Protein AF-A0A292ZA08-F1 (afdb_monomer_lite)

Sequence (199 aa):
MLIYRQNYSALAHARAPLEPDPELDWIDNRFRGIEPIADADEPHPHGATRSKSRVPAARPAHKPNNYAPPILMEIERILKRTGMSATSFGKGATGDGRLVGDLRKGRDPSSRVTARIRAFIQSIENDPALAAKTMTGPADDLLPRIHRAMGAHGLSERQFGKRMSNDPNLMSRIRAGENIRHTTREKISTFLAHLEGGR

Organism: Sphingobium fuliginis (strain ATCC 27551) (NCBI:txid336203)

Foldseek 3Di:
DDDDDDDDPDDPDDDDPDDPDPVVVPPPPPPPPDDDDDDDDDDDDDDDDDDPPPPPPPPPPPPLPPDLPVLLVLVVVCCVVLVADCQLLCCQQPNGSCVSVVSVVVDRDDPVSSVSSVVSSVVCVVPVVVSLQRDWFQLLVCVVLVVVLCVVVVHDCQRLCCVQPNGSCVSVCSVVRHTGGSVSSVSSVVVSCCSVVVD

Radius of gyration: 31.39 Å; chains: 1; bounding box: 73×72×80 Å

pLDDT: mean 71.92, std 17.83, range [36.16, 91.06]

Secondary structure (DSSP, 8-state):
------------------PPPGGGTTSSTT-TT----------------------------------HHHHHHHHHHHHHHH---HHHHHHHHTS-TTHHHHHHTTPPPPHHHHHHHHHHHHHHHH-HHHHHHH-EE--GGGHHHHHHHHHHHT--HHHHHHHHHS-TTHHHHHHTT--EEHHHHHHHHHHHHHHHH--

Structure (mmCIF, N/CA/C/O backbone):
data_AF-A0A292ZA08-F1
#
_entry.id   AF-A0A292ZA08-F1
#
loop_
_atom_site.group_PDB
_atom_site.id
_atom_site.type_symbol
_atom_site.label_atom_id
_atom_site.label_alt_id
_atom_site.label_comp_id
_atom_site.label_asym_id
_atom_site.label_entity_id
_atom_site.label_seq_id
_atom_site.pdbx_PDB_ins_code
_atom_site.Cartn_x
_atom_site.Cartn_y
_atom_site.Cartn_z
_atom_site.occupancy
_atom_site.B_iso_or_equiv
_atom_site.auth_seq_id
_atom_site.auth_comp_id
_atom_site.auth_asym_id
_atom_site.auth_atom_id
_atom_site.pdbx_PDB_model_num
ATOM 1 N N . MET A 1 1 ? -6.583 56.766 -48.290 1.00 38.31 1 MET A N 1
ATOM 2 C CA . MET A 1 1 ? -7.537 56.578 -47.178 1.00 38.31 1 MET A CA 1
ATOM 3 C C . MET A 1 1 ? -6.715 56.189 -45.951 1.00 38.31 1 MET A C 1
ATOM 5 O O . MET A 1 1 ? -6.253 55.061 -45.868 1.00 38.31 1 MET A O 1
ATOM 9 N N . LEU A 1 2 ? -6.376 57.178 -45.116 1.00 47.78 2 LEU A N 1
ATOM 10 C CA . LEU A 1 2 ? -5.556 57.059 -43.901 1.00 47.78 2 LEU A CA 1
ATOM 11 C C . LEU A 1 2 ? -6.481 56.897 -42.693 1.00 47.78 2 LEU A C 1
ATOM 13 O O . LEU A 1 2 ? -7.250 57.816 -42.437 1.00 47.78 2 LEU A O 1
ATOM 17 N N . ILE A 1 3 ? -6.399 55.789 -41.952 1.00 45.44 3 ILE A N 1
ATOM 18 C CA . ILE A 1 3 ? -7.073 55.622 -40.649 1.00 45.44 3 ILE A CA 1
ATOM 19 C C . ILE A 1 3 ? -6.195 54.667 -39.814 1.00 45.44 3 ILE A C 1
ATOM 21 O O . ILE A 1 3 ? -6.131 53.479 -40.093 1.00 45.44 3 ILE A O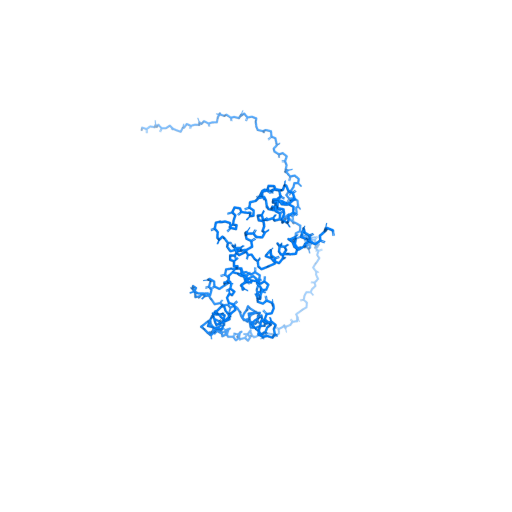 1
ATOM 25 N N . TYR A 1 4 ? -5.201 55.193 -39.098 1.00 36.16 4 TYR A N 1
ATOM 26 C CA . TYR A 1 4 ? -5.204 55.640 -37.693 1.00 36.16 4 TYR A CA 1
ATOM 27 C C . TYR A 1 4 ? -4.583 54.601 -36.746 1.00 36.16 4 TYR A C 1
ATOM 29 O O . TYR A 1 4 ? -5.197 53.639 -36.300 1.00 36.16 4 TYR A O 1
ATOM 37 N N . ARG A 1 5 ? -3.310 54.862 -36.441 1.00 42.94 5 ARG A N 1
ATOM 38 C CA . ARG A 1 5 ? -2.580 54.413 -35.257 1.00 42.94 5 ARG A CA 1
ATOM 39 C C . ARG A 1 5 ? -3.188 55.133 -34.052 1.00 42.94 5 ARG A C 1
ATOM 41 O O . ARG A 1 5 ? -3.249 56.361 -34.066 1.00 42.94 5 ARG A O 1
ATOM 48 N N . GLN A 1 6 ? -3.588 54.407 -33.012 1.00 42.62 6 GLN A N 1
ATOM 49 C CA . GLN A 1 6 ? -4.019 55.021 -31.758 1.00 42.62 6 GLN A CA 1
ATOM 50 C C . GLN A 1 6 ? -3.354 54.353 -30.557 1.00 42.62 6 GLN A C 1
ATOM 52 O O . GLN A 1 6 ? -3.516 53.165 -30.292 1.00 42.62 6 GLN A O 1
ATOM 57 N N . ASN A 1 7 ? -2.561 55.179 -29.876 1.00 44.44 7 ASN A N 1
ATOM 58 C CA . ASN A 1 7 ? -2.024 54.985 -28.542 1.00 44.44 7 ASN A CA 1
ATOM 59 C C . ASN A 1 7 ? -3.154 54.811 -27.524 1.00 44.44 7 ASN A C 1
ATOM 61 O O . ASN A 1 7 ? -4.081 55.615 -27.521 1.00 44.44 7 ASN A O 1
ATOM 65 N N . TYR A 1 8 ? -2.970 53.894 -26.574 1.00 38.34 8 TYR A N 1
ATOM 66 C CA . TYR A 1 8 ? -3.478 54.060 -25.212 1.00 38.34 8 TYR A CA 1
ATOM 67 C C . TYR A 1 8 ? -2.403 53.639 -24.208 1.00 38.34 8 TYR A C 1
ATOM 69 O O . TYR A 1 8 ? -2.336 52.509 -23.739 1.00 38.34 8 TYR A O 1
ATOM 77 N N . SER A 1 9 ? -1.543 54.599 -23.884 1.00 44.81 9 SER A N 1
ATOM 78 C CA . SER A 1 9 ? -0.877 54.700 -22.592 1.00 44.81 9 SER A CA 1
ATOM 79 C C . SER A 1 9 ? -1.839 55.390 -21.624 1.00 44.81 9 SER A C 1
ATOM 81 O O . SER A 1 9 ? -1.942 56.613 -21.654 1.00 44.81 9 SER A O 1
ATOM 83 N N . ALA A 1 10 ? -2.562 54.631 -20.801 1.00 44.53 10 ALA A N 1
ATOM 84 C CA . ALA A 1 10 ? -3.217 55.149 -19.597 1.00 44.53 10 ALA A CA 1
ATOM 85 C C . ALA A 1 10 ? -3.761 53.990 -18.754 1.00 44.53 10 ALA A C 1
ATOM 87 O O . ALA A 1 10 ? -4.808 53.442 -19.073 1.00 44.53 10 ALA A O 1
ATOM 88 N N . LEU A 1 11 ? -3.014 53.616 -17.711 1.00 42.59 11 LEU A N 1
ATOM 89 C CA . LEU A 1 11 ? -3.479 53.206 -16.373 1.00 42.59 11 LEU A CA 1
ATOM 90 C C . LEU A 1 11 ? -2.244 52.733 -15.590 1.00 42.59 11 LEU A C 1
ATOM 92 O O . LEU A 1 11 ? -2.082 51.572 -15.224 1.00 42.59 11 LEU A O 1
ATOM 96 N N . ALA A 1 12 ? -1.333 53.680 -15.366 1.00 43.41 12 ALA A N 1
ATOM 97 C CA . ALA A 1 12 ? -0.350 53.588 -14.304 1.00 43.41 12 ALA A CA 1
ATOM 98 C C . ALA A 1 12 ? -1.087 53.845 -12.981 1.00 43.41 12 ALA A C 1
ATOM 100 O O . ALA A 1 12 ? -1.234 54.988 -12.561 1.00 43.41 12 ALA A O 1
ATOM 101 N N . HIS A 1 13 ? -1.575 52.782 -12.343 1.00 42.38 13 HIS A N 1
ATOM 102 C CA . HIS A 1 13 ? -1.901 52.809 -10.920 1.00 42.38 13 HIS A CA 1
ATOM 103 C C . HIS A 1 13 ? -0.984 51.838 -10.182 1.00 42.38 13 HIS A C 1
ATOM 105 O O . HIS A 1 13 ? -1.031 50.628 -10.382 1.00 42.38 13 HIS A O 1
ATOM 111 N N . ALA A 1 14 ? -0.112 52.450 -9.380 1.00 51.00 14 ALA A N 1
ATOM 112 C CA . ALA A 1 14 ? 0.597 51.943 -8.212 1.00 51.00 14 ALA A CA 1
ATOM 113 C C . ALA A 1 14 ? 0.457 50.438 -7.924 1.00 51.00 14 ALA A C 1
ATOM 115 O O . ALA A 1 14 ? -0.479 50.001 -7.257 1.00 51.00 14 ALA A O 1
ATOM 116 N N . ARG A 1 15 ? 1.461 49.658 -8.334 1.00 44.91 15 ARG A N 1
ATOM 117 C CA . ARG A 1 15 ? 1.743 48.359 -7.720 1.00 44.91 15 ARG A CA 1
ATOM 118 C C . ARG 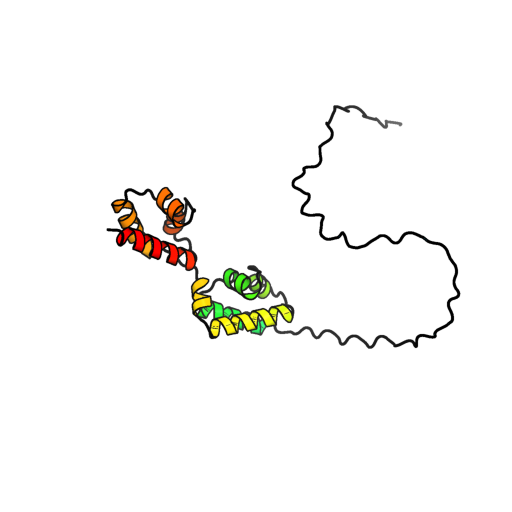A 1 15 ? 2.981 48.540 -6.849 1.00 44.91 15 ARG A C 1
ATOM 120 O O . ARG A 1 15 ? 4.032 48.921 -7.357 1.00 44.91 15 ARG A O 1
ATOM 127 N N . ALA A 1 16 ? 2.813 48.355 -5.542 1.00 55.56 16 ALA A N 1
ATOM 128 C CA . ALA A 1 16 ? 3.903 48.376 -4.574 1.00 55.56 16 ALA A CA 1
ATOM 129 C C . ALA A 1 16 ? 5.021 47.400 -4.999 1.00 55.56 16 ALA A C 1
ATOM 131 O O . ALA A 1 16 ? 4.711 46.397 -5.655 1.00 55.56 16 ALA A O 1
ATOM 132 N N . PRO A 1 17 ? 6.295 47.660 -4.645 1.00 53.41 17 PRO A N 1
ATOM 133 C CA . PRO A 1 17 ? 7.360 46.689 -4.850 1.00 53.41 17 PRO A CA 1
ATOM 134 C C . PRO A 1 17 ? 6.966 45.400 -4.126 1.00 53.41 17 PRO A C 1
ATOM 136 O O . PRO A 1 17 ? 6.736 45.414 -2.919 1.00 53.41 17 PRO A O 1
ATOM 139 N N . LEU A 1 18 ? 6.820 44.303 -4.868 1.00 53.25 18 LEU A N 1
ATOM 140 C CA . LEU A 1 18 ? 6.743 42.981 -4.261 1.00 53.25 18 LEU A CA 1
ATOM 141 C C . LEU A 1 18 ? 8.106 42.740 -3.612 1.00 53.25 18 LEU A C 1
ATOM 143 O O . LEU A 1 18 ? 9.101 42.602 -4.325 1.00 53.25 18 LEU A O 1
ATOM 147 N N . GLU A 1 19 ? 8.155 42.756 -2.280 1.00 57.06 19 GLU A N 1
ATOM 148 C CA . GLU A 1 19 ? 9.297 42.200 -1.563 1.00 57.06 19 GLU A CA 1
ATOM 149 C C . GLU A 1 19 ? 9.494 40.745 -2.015 1.00 57.06 19 GLU A C 1
ATOM 151 O O . GLU A 1 19 ? 8.508 40.008 -2.137 1.00 57.06 19 GLU A O 1
ATOM 156 N N . PRO A 1 20 ? 10.735 40.323 -2.303 1.00 57.09 20 PRO A N 1
ATOM 157 C CA . PRO A 1 20 ? 11.018 38.924 -2.564 1.00 57.09 20 PRO A CA 1
ATOM 158 C C . PRO A 1 20 ? 10.721 38.103 -1.303 1.00 57.09 20 PRO A C 1
ATOM 160 O O . PRO A 1 20 ? 11.195 38.417 -0.215 1.00 57.09 20 PRO A O 1
ATOM 163 N N . ASP A 1 21 ? 9.912 37.061 -1.476 1.00 50.38 21 ASP A N 1
ATOM 164 C CA . ASP A 1 21 ? 9.498 36.127 -0.432 1.00 50.38 21 ASP A CA 1
ATOM 165 C C . ASP A 1 21 ? 10.724 35.385 0.155 1.00 50.38 21 ASP A C 1
ATOM 167 O O . ASP A 1 21 ? 11.412 34.673 -0.589 1.00 50.38 21 ASP A O 1
ATOM 171 N N . PRO A 1 22 ? 11.032 35.532 1.459 1.00 55.31 22 PRO A N 1
ATOM 172 C CA . PRO A 1 22 ? 12.222 34.952 2.083 1.00 55.31 22 PRO A CA 1
ATOM 173 C C . PRO A 1 22 ? 12.175 33.420 2.253 1.00 55.31 22 PRO A C 1
ATOM 175 O O . PRO A 1 22 ? 13.156 32.833 2.706 1.00 55.31 22 PRO A O 1
ATOM 178 N N . GLU A 1 23 ? 11.086 32.731 1.884 1.00 47.34 23 GLU A N 1
ATOM 179 C CA . GLU A 1 23 ? 11.014 31.258 1.954 1.00 47.34 23 GLU A CA 1
ATOM 180 C C . GLU A 1 23 ? 11.529 30.517 0.701 1.00 47.34 23 GLU A C 1
ATOM 182 O O . GLU A 1 23 ? 11.594 29.283 0.689 1.00 47.34 23 GLU A O 1
ATOM 187 N N . LEU A 1 24 ? 11.963 31.231 -0.343 1.00 47.00 24 LEU A N 1
ATOM 188 C CA . LEU A 1 24 ? 12.506 30.629 -1.574 1.00 47.00 24 LEU A CA 1
ATOM 189 C C . LEU A 1 24 ? 14.042 30.482 -1.602 1.00 47.00 24 LEU A C 1
ATOM 191 O O . LEU A 1 24 ? 14.589 29.951 -2.569 1.00 47.00 24 LEU A O 1
ATOM 195 N N . ASP A 1 25 ? 14.737 30.837 -0.518 1.00 43.88 25 ASP A N 1
ATOM 196 C CA . ASP A 1 25 ? 16.210 30.857 -0.425 1.00 43.88 25 ASP A CA 1
ATOM 197 C C . ASP A 1 25 ? 16.894 29.471 -0.439 1.00 43.88 25 ASP A C 1
ATOM 199 O O . ASP A 1 25 ? 18.116 29.359 -0.565 1.00 43.88 25 ASP A O 1
ATOM 203 N N . TRP A 1 26 ? 16.137 28.375 -0.341 1.00 49.75 26 TRP A N 1
ATOM 204 C CA . TRP A 1 26 ? 16.718 27.027 -0.309 1.00 49.75 26 TRP A CA 1
ATOM 205 C C . TRP A 1 26 ? 16.883 26.374 -1.692 1.00 49.75 26 TRP A C 1
ATOM 207 O O . TRP A 1 26 ? 17.524 25.324 -1.790 1.00 49.75 26 TRP A O 1
ATOM 217 N N . ILE A 1 27 ? 16.344 26.972 -2.765 1.00 44.66 27 ILE A N 1
ATOM 218 C CA . ILE A 1 27 ? 16.366 26.375 -4.116 1.00 44.66 27 ILE A CA 1
ATOM 219 C C . ILE A 1 27 ? 17.601 26.801 -4.939 1.00 44.66 27 ILE A C 1
ATOM 221 O O . ILE A 1 27 ? 18.028 26.045 -5.812 1.00 44.66 27 ILE A O 1
ATOM 225 N N . ASP A 1 28 ? 18.265 27.914 -4.607 1.00 46.66 28 ASP A N 1
ATOM 226 C CA . ASP A 1 28 ? 19.372 28.470 -5.415 1.00 46.66 28 ASP A CA 1
ATOM 227 C C . ASP A 1 28 ? 20.793 28.075 -4.963 1.00 46.66 28 ASP A C 1
ATOM 229 O O . ASP A 1 28 ? 21.782 28.314 -5.662 1.00 46.66 28 ASP A O 1
ATOM 233 N N . ASN A 1 29 ? 20.949 27.403 -3.818 1.00 45.38 29 ASN A N 1
ATOM 234 C CA . ASN A 1 29 ? 22.269 27.227 -3.200 1.00 45.38 29 ASN A CA 1
ATOM 235 C C . ASN A 1 29 ? 23.062 25.978 -3.651 1.00 45.38 29 ASN A C 1
ATOM 237 O O . ASN A 1 29 ? 23.852 25.428 -2.883 1.00 45.38 29 ASN A O 1
ATOM 241 N N . ARG A 1 30 ? 22.882 25.502 -4.895 1.00 45.22 30 ARG A N 1
ATOM 242 C CA . ARG A 1 30 ? 23.646 24.346 -5.431 1.00 45.22 30 ARG A CA 1
ATOM 243 C C . ARG A 1 30 ? 24.709 24.690 -6.479 1.00 45.22 30 ARG A C 1
ATOM 245 O O . ARG A 1 30 ? 25.415 23.787 -6.919 1.00 45.22 30 ARG A O 1
ATOM 252 N N . PHE A 1 31 ? 24.868 25.961 -6.851 1.00 45.25 31 PHE A N 1
ATOM 253 C CA . PHE A 1 31 ? 25.843 26.379 -7.873 1.00 45.25 31 PHE A CA 1
ATOM 254 C C . PHE A 1 31 ? 26.887 27.416 -7.419 1.00 45.25 31 PHE A C 1
ATOM 256 O O . PHE A 1 31 ? 27.677 27.873 -8.243 1.00 45.25 31 PHE A O 1
ATOM 263 N N . ARG A 1 32 ? 26.998 27.740 -6.122 1.00 50.44 32 ARG A N 1
ATOM 264 C CA . ARG A 1 32 ? 28.135 28.536 -5.619 1.00 50.44 32 ARG A CA 1
ATOM 265 C C . ARG A 1 32 ? 29.357 27.654 -5.373 1.00 50.44 32 ARG A C 1
ATOM 267 O O . ARG A 1 32 ? 29.591 27.171 -4.273 1.00 50.44 32 ARG A O 1
ATOM 274 N N . GLY A 1 33 ? 30.116 27.442 -6.438 1.00 46.81 33 GLY A N 1
ATOM 275 C CA . GLY A 1 33 ? 31.451 26.846 -6.393 1.00 46.81 33 GLY A CA 1
ATOM 276 C C . GLY A 1 33 ? 32.280 27.112 -7.648 1.00 46.81 33 GLY A C 1
ATOM 277 O O . GLY A 1 33 ? 33.265 26.420 -7.876 1.00 46.81 33 GLY A O 1
ATOM 278 N N . ILE A 1 34 ? 31.875 28.071 -8.484 1.00 48.78 34 ILE A N 1
ATOM 279 C CA . ILE A 1 34 ? 32.650 28.495 -9.649 1.00 48.78 34 ILE A CA 1
ATOM 280 C C . ILE A 1 34 ? 32.923 29.985 -9.470 1.00 48.78 34 ILE A C 1
ATOM 282 O O . ILE A 1 34 ? 32.063 30.822 -9.729 1.00 48.78 34 ILE A O 1
ATOM 286 N N . GLU A 1 35 ? 34.109 30.283 -8.950 1.00 47.16 35 GLU A N 1
ATOM 287 C CA . GLU A 1 35 ? 34.711 31.614 -8.991 1.00 47.16 35 GLU A CA 1
ATOM 288 C C . GLU A 1 35 ? 34.787 32.095 -10.456 1.00 47.16 35 GLU A C 1
ATOM 290 O O . GLU A 1 35 ? 35.238 31.332 -11.320 1.00 47.16 35 GLU A O 1
ATOM 295 N N . PRO A 1 36 ? 34.381 33.336 -10.772 1.00 44.53 36 PRO A N 1
ATOM 296 C CA . PRO A 1 36 ? 34.666 33.942 -12.061 1.00 44.53 36 PRO A CA 1
ATOM 297 C C . PRO A 1 36 ? 36.108 34.468 -12.056 1.00 44.53 36 PRO A C 1
ATOM 299 O O . PRO A 1 36 ? 36.412 35.477 -11.425 1.00 44.53 36 PRO A O 1
ATOM 302 N N . ILE A 1 37 ? 37.008 33.788 -12.767 1.00 45.72 37 ILE A N 1
ATOM 303 C CA . ILE A 1 37 ? 38.351 34.314 -13.045 1.00 45.72 37 ILE A CA 1
ATOM 304 C C . ILE A 1 37 ? 38.195 35.389 -14.125 1.00 45.72 37 ILE A C 1
ATOM 306 O O . ILE A 1 37 ? 38.072 35.068 -15.306 1.00 45.72 37 ILE A O 1
ATOM 310 N N . ALA A 1 38 ? 38.149 36.651 -13.701 1.00 44.38 38 ALA A N 1
ATOM 311 C CA . ALA A 1 38 ? 38.263 37.813 -14.571 1.00 44.38 38 ALA A CA 1
ATOM 312 C C . ALA A 1 38 ? 39.725 38.289 -14.606 1.00 44.38 38 ALA A C 1
ATOM 314 O O . ALA A 1 38 ? 40.307 38.600 -13.570 1.00 44.38 38 ALA A O 1
ATOM 315 N N . ASP A 1 39 ? 40.276 38.293 -15.819 1.00 46.75 39 ASP A N 1
ATOM 316 C CA . ASP A 1 39 ? 41.241 39.240 -16.385 1.00 46.75 39 ASP A CA 1
ATOM 317 C C . ASP A 1 39 ? 42.469 39.656 -15.551 1.00 46.75 39 ASP A C 1
ATOM 319 O O . ASP A 1 39 ? 42.440 40.601 -14.764 1.00 46.75 39 ASP A O 1
ATOM 323 N N . ALA A 1 40 ? 43.613 39.043 -15.873 1.00 46.03 40 ALA A N 1
ATOM 324 C CA . ALA A 1 40 ? 44.910 39.708 -15.793 1.00 46.03 40 ALA A CA 1
ATOM 325 C C . ALA A 1 40 ? 45.724 39.399 -17.058 1.00 46.03 40 ALA A C 1
ATOM 327 O O . ALA A 1 40 ? 46.006 38.249 -17.394 1.00 46.03 40 ALA A O 1
ATOM 328 N N . ASP A 1 41 ? 46.024 40.482 -17.757 1.00 52.75 41 ASP A N 1
ATOM 329 C CA . ASP A 1 41 ? 46.839 40.642 -18.950 1.00 52.75 41 ASP A CA 1
ATOM 330 C C . ASP A 1 41 ? 48.314 40.307 -18.650 1.00 52.75 41 ASP A C 1
ATOM 332 O O . ASP A 1 41 ? 48.930 40.969 -17.819 1.00 52.75 41 ASP A O 1
ATOM 336 N N . GLU A 1 42 ? 48.888 39.285 -19.300 1.00 40.94 42 GLU A N 1
ATOM 337 C CA . GLU A 1 42 ? 50.341 39.201 -19.535 1.00 40.94 42 GLU A CA 1
ATOM 338 C C . GLU A 1 42 ? 50.692 38.145 -20.614 1.00 40.94 42 GLU A C 1
ATOM 340 O O . GLU A 1 42 ? 50.291 36.980 -20.502 1.00 40.94 42 GLU A O 1
ATOM 345 N N . PRO A 1 43 ? 51.468 38.488 -21.663 1.00 49.53 43 PRO A N 1
ATOM 346 C CA . PRO A 1 43 ? 51.858 37.542 -22.702 1.00 49.53 43 PRO A CA 1
ATOM 347 C C . PRO A 1 43 ? 53.135 36.786 -22.305 1.00 49.53 43 PRO A C 1
ATOM 349 O O . PRO A 1 43 ? 54.233 37.338 -22.343 1.00 49.53 43 PRO A O 1
ATOM 352 N N . HIS A 1 44 ? 53.010 35.493 -21.997 1.00 44.78 44 HIS A N 1
ATOM 353 C CA . HIS A 1 44 ? 54.150 34.577 -21.853 1.00 44.78 44 HIS A CA 1
ATOM 354 C C . HIS A 1 44 ? 54.188 33.530 -22.987 1.00 44.78 44 HIS A C 1
ATOM 356 O O . HIS A 1 44 ? 53.144 33.080 -23.466 1.00 44.78 44 HIS A O 1
ATOM 362 N N . PRO A 1 45 ? 55.388 33.150 -23.470 1.00 45.53 45 PRO A N 1
ATOM 363 C CA . PRO A 1 45 ? 55.564 32.510 -24.767 1.00 45.53 45 PRO A CA 1
ATOM 364 C C . PRO A 1 45 ? 55.176 31.028 -24.725 1.00 45.53 45 PRO A C 1
ATOM 366 O O . PRO A 1 45 ? 55.807 30.217 -24.045 1.00 45.53 45 PRO A O 1
ATOM 369 N N . HIS A 1 46 ? 54.173 30.640 -25.514 1.00 43.66 46 HIS A N 1
ATOM 370 C CA . HIS A 1 46 ? 53.852 29.231 -25.722 1.00 43.66 46 HIS A CA 1
ATOM 371 C C . HIS A 1 46 ? 54.889 28.567 -26.634 1.00 43.66 46 HIS A C 1
ATOM 373 O O . HIS A 1 46 ? 54.808 28.603 -27.862 1.00 43.66 46 HIS A O 1
ATOM 379 N N . GLY A 1 47 ? 55.862 27.915 -25.996 1.00 38.47 47 GLY A N 1
ATOM 380 C CA . GLY A 1 47 ? 56.713 26.908 -26.612 1.00 38.47 47 GLY A CA 1
ATOM 381 C C . GLY A 1 47 ? 55.881 25.750 -27.166 1.00 38.47 47 GLY A C 1
ATOM 382 O O . GLY A 1 47 ? 55.037 25.164 -26.485 1.00 38.47 47 GLY A O 1
ATOM 383 N N . ALA A 1 48 ? 56.140 25.417 -28.426 1.00 51.28 48 ALA A N 1
ATOM 384 C CA . ALA A 1 48 ? 55.540 24.303 -29.134 1.00 51.28 48 ALA A CA 1
ATOM 385 C C . ALA A 1 48 ? 55.843 22.966 -28.434 1.00 51.28 48 ALA A C 1
ATOM 387 O O . ALA A 1 48 ? 56.943 22.428 -28.543 1.00 51.28 48 ALA A O 1
ATOM 388 N N . THR A 1 49 ? 54.840 22.370 -27.786 1.00 46.09 49 THR A N 1
ATOM 389 C CA . THR A 1 49 ? 54.840 20.932 -27.492 1.00 46.09 49 THR A CA 1
ATOM 390 C C . THR A 1 49 ? 53.752 20.251 -28.306 1.00 46.09 49 THR A C 1
ATOM 392 O O . THR A 1 49 ? 52.557 20.290 -28.035 1.00 46.09 49 THR A O 1
ATOM 395 N N . ARG A 1 50 ? 54.234 19.635 -29.382 1.00 53.66 50 ARG A N 1
ATOM 396 C CA . ARG A 1 50 ? 53.523 18.834 -30.371 1.00 53.66 50 ARG A CA 1
ATOM 397 C C . ARG A 1 50 ? 52.816 17.659 -29.680 1.00 53.66 50 ARG A C 1
ATOM 399 O O . ARG A 1 50 ? 53.389 16.580 -29.526 1.00 53.66 50 ARG A O 1
ATOM 406 N N . SER A 1 51 ? 51.572 17.858 -29.249 1.00 51.53 51 SER A N 1
ATOM 407 C CA . SER A 1 51 ? 50.723 16.781 -28.739 1.00 51.53 51 SER A CA 1
ATOM 408 C C . SER A 1 51 ? 50.295 15.927 -29.930 1.00 51.53 51 SER A C 1
ATOM 410 O O . SER A 1 51 ? 49.538 16.361 -30.797 1.00 51.53 51 SER A O 1
ATOM 412 N N . LYS A 1 52 ? 50.851 14.716 -30.011 1.00 53.28 52 LYS A N 1
ATOM 413 C CA . LYS A 1 52 ? 50.511 13.711 -31.019 1.00 53.28 52 LYS A CA 1
ATOM 414 C C . LYS A 1 52 ? 48.993 13.534 -31.050 1.00 53.28 52 LYS A C 1
ATOM 416 O O . LYS A 1 52 ? 48.385 13.183 -30.041 1.00 53.28 52 LYS A O 1
ATOM 421 N N . SER A 1 53 ? 48.415 13.766 -32.220 1.00 50.53 53 SER A N 1
ATOM 422 C CA . SER A 1 53 ? 47.037 13.465 -32.581 1.00 50.53 53 SER A CA 1
ATOM 423 C C . SER A 1 53 ? 46.736 11.991 -32.307 1.00 50.53 53 SER A C 1
ATOM 425 O O . SER A 1 53 ? 46.948 11.114 -33.142 1.00 50.53 53 SER A O 1
ATOM 427 N N . ARG A 1 54 ? 46.238 11.696 -31.104 1.00 56.59 54 ARG A N 1
ATOM 428 C CA . ARG A 1 54 ? 45.603 10.415 -30.821 1.00 56.59 54 ARG A CA 1
ATOM 429 C C . ARG A 1 54 ? 44.201 10.517 -31.397 1.00 56.59 54 ARG A C 1
ATOM 431 O O . ARG A 1 54 ? 43.332 11.154 -30.809 1.00 56.59 54 ARG A O 1
ATOM 438 N N . VAL A 1 55 ? 44.019 9.933 -32.579 1.00 61.31 55 VAL A N 1
ATOM 439 C CA . VAL A 1 55 ? 42.703 9.656 -33.167 1.00 61.31 55 VAL A CA 1
ATOM 440 C C . VAL A 1 55 ? 41.788 9.166 -32.036 1.00 61.31 55 VAL A C 1
ATOM 442 O O . VAL A 1 55 ? 42.207 8.271 -31.291 1.00 61.31 55 VAL A O 1
ATOM 445 N N . PRO A 1 56 ? 40.594 9.751 -31.827 1.00 56.97 56 PRO A N 1
ATOM 446 C CA . PRO A 1 56 ? 39.682 9.235 -30.825 1.00 56.97 56 PRO A CA 1
ATOM 447 C C . PRO A 1 56 ? 39.327 7.812 -31.247 1.00 56.97 56 PRO A C 1
ATOM 449 O O . PRO A 1 56 ? 38.638 7.607 -32.244 1.00 56.97 56 PRO A O 1
ATOM 452 N N . ALA A 1 57 ? 39.858 6.825 -30.519 1.00 62.97 57 ALA A N 1
ATOM 453 C CA . ALA A 1 57 ? 39.448 5.441 -30.669 1.00 62.97 57 ALA A CA 1
ATOM 454 C C . ALA A 1 57 ? 37.923 5.434 -30.594 1.00 62.97 57 ALA A C 1
ATOM 456 O O . ALA A 1 57 ? 37.362 5.944 -29.617 1.00 62.97 57 ALA A O 1
ATOM 457 N N . ALA A 1 58 ? 37.278 4.956 -31.661 1.00 58.97 58 ALA A N 1
ATOM 458 C CA . ALA A 1 58 ? 35.832 4.881 -31.757 1.00 58.97 58 ALA A CA 1
ATOM 459 C C . ALA A 1 58 ? 35.308 4.322 -30.435 1.00 58.97 58 ALA A C 1
ATOM 461 O O . ALA A 1 58 ? 35.657 3.200 -30.055 1.00 58.97 58 ALA A O 1
ATOM 462 N N . ARG A 1 59 ? 34.547 5.136 -29.687 1.00 54.00 59 ARG A N 1
ATOM 463 C CA . ARG A 1 59 ? 33.881 4.653 -28.476 1.00 54.00 59 ARG A CA 1
ATOM 464 C C . ARG A 1 59 ? 33.126 3.397 -28.909 1.00 54.00 59 ARG A C 1
ATOM 466 O O . ARG A 1 59 ? 32.342 3.509 -29.855 1.00 54.00 59 ARG A O 1
ATOM 473 N N . PRO A 1 60 ? 33.382 2.222 -28.306 1.00 57.50 60 PRO A N 1
ATOM 474 C CA . PRO A 1 60 ? 32.658 1.024 -28.689 1.00 57.50 60 PRO A CA 1
ATOM 475 C C . PRO A 1 60 ? 31.176 1.357 -28.566 1.00 57.50 60 PRO A C 1
ATOM 477 O O . PRO A 1 60 ? 30.756 1.895 -27.537 1.00 57.50 60 PRO A O 1
ATOM 480 N N . ALA A 1 61 ? 30.423 1.124 -29.645 1.00 59.34 61 ALA A N 1
ATOM 481 C CA . ALA A 1 61 ? 28.987 1.342 -29.667 1.00 59.34 61 ALA A CA 1
ATOM 482 C C . ALA A 1 61 ? 28.412 0.745 -28.381 1.00 59.34 61 ALA A C 1
ATOM 484 O O . ALA A 1 61 ? 28.657 -0.429 -28.083 1.00 59.34 61 ALA A O 1
ATOM 485 N N . HIS A 1 62 ? 27.741 1.574 -27.577 1.00 51.94 62 HIS A N 1
ATOM 486 C CA . HIS A 1 62 ? 27.059 1.103 -26.384 1.00 51.94 62 HIS A CA 1
ATOM 487 C C . HIS A 1 62 ? 26.064 0.059 -26.871 1.00 51.94 62 HIS A C 1
ATOM 489 O O . HIS A 1 62 ? 25.063 0.415 -27.488 1.00 51.94 62 HIS A O 1
ATOM 495 N N . LYS A 1 63 ? 26.392 -1.226 -26.693 1.00 53.44 63 LYS A N 1
ATOM 496 C CA . LYS A 1 63 ? 25.475 -2.311 -27.017 1.00 53.44 63 LYS A CA 1
ATOM 497 C C . LYS A 1 63 ? 24.209 -1.989 -26.229 1.00 53.44 63 LYS A C 1
ATOM 499 O O . LYS A 1 63 ? 24.312 -1.929 -24.999 1.00 53.44 63 LYS A O 1
ATOM 504 N N . PRO A 1 64 ? 23.057 -1.726 -26.873 1.00 51.03 64 PRO A N 1
ATOM 505 C CA . PRO A 1 64 ? 21.822 -1.706 -26.123 1.00 51.03 64 PRO A CA 1
ATOM 506 C C . PRO A 1 64 ? 21.739 -3.113 -25.550 1.00 51.03 64 PRO A C 1
ATOM 508 O O . PRO A 1 64 ? 21.660 -4.090 -26.297 1.00 51.03 64 PRO A O 1
ATOM 511 N N . ASN A 1 65 ? 21.901 -3.240 -24.234 1.00 54.53 65 ASN A N 1
ATOM 512 C CA . ASN A 1 65 ? 21.612 -4.488 -23.556 1.00 54.53 65 ASN A CA 1
ATOM 513 C C . ASN A 1 65 ? 20.095 -4.657 -23.654 1.00 54.53 65 ASN A C 1
ATOM 515 O O . ASN A 1 65 ? 19.358 -4.335 -22.727 1.00 54.53 65 ASN A O 1
ATOM 519 N N . ASN A 1 66 ? 19.657 -5.119 -24.827 1.00 54.56 66 ASN A N 1
ATOM 520 C CA . ASN A 1 66 ? 18.388 -5.764 -25.073 1.00 54.56 66 ASN A CA 1
ATOM 521 C C . ASN A 1 66 ? 18.229 -6.792 -23.967 1.00 54.56 66 ASN A C 1
ATOM 523 O O . ASN A 1 66 ? 18.885 -7.826 -24.031 1.00 54.56 66 ASN A O 1
ATOM 527 N N . TYR A 1 67 ? 17.434 -6.477 -22.945 1.00 51.22 67 TYR A N 1
ATOM 528 C CA . TYR A 1 67 ? 16.793 -7.442 -22.057 1.00 51.22 67 TYR A CA 1
ATOM 529 C C . TYR A 1 67 ? 15.867 -6.712 -21.050 1.00 51.22 67 TYR A C 1
ATOM 531 O O . TYR A 1 67 ? 15.950 -6.903 -19.839 1.00 51.22 67 TYR A O 1
ATOM 539 N N . ALA A 1 68 ? 14.927 -5.899 -21.550 1.00 52.22 68 ALA A N 1
ATOM 540 C CA . ALA A 1 68 ? 13.700 -5.559 -20.814 1.00 52.22 68 ALA A CA 1
ATOM 541 C C . ALA A 1 68 ? 12.729 -6.763 -20.653 1.00 52.22 68 ALA A C 1
ATOM 543 O O . ALA A 1 68 ? 12.202 -6.937 -19.549 1.00 52.22 68 ALA A O 1
ATOM 544 N N . PRO A 1 69 ? 12.540 -7.659 -21.658 1.00 57.59 69 PRO A N 1
ATOM 545 C CA . PRO A 1 69 ? 11.678 -8.839 -21.522 1.00 57.59 69 PRO A CA 1
ATOM 546 C C . PRO A 1 69 ? 11.978 -9.761 -20.323 1.00 57.59 69 PRO A C 1
ATOM 548 O O . PRO A 1 69 ? 11.045 -10.064 -19.581 1.00 57.59 69 PRO A O 1
ATOM 551 N N . PRO A 1 70 ? 13.227 -10.200 -20.053 1.00 72.62 70 PRO A N 1
ATOM 552 C CA . PRO A 1 70 ? 13.500 -11.098 -18.920 1.00 72.62 70 PRO A CA 1
ATOM 553 C C . PRO A 1 70 ? 13.236 -10.455 -17.559 1.00 72.62 70 PRO A C 1
ATOM 555 O O . PRO A 1 70 ? 12.773 -11.126 -16.646 1.00 72.62 70 PRO A O 1
ATOM 558 N N . ILE A 1 71 ? 13.550 -9.167 -17.393 1.00 81.69 71 ILE A N 1
ATOM 559 C CA . ILE A 1 71 ? 13.604 -8.552 -16.077 1.00 81.69 71 ILE A CA 1
ATOM 560 C C . ILE A 1 71 ? 12.204 -8.153 -15.671 1.00 81.69 71 ILE A C 1
ATOM 562 O O . ILE A 1 71 ? 11.839 -8.314 -14.515 1.00 81.69 71 ILE A O 1
ATOM 566 N N . LEU A 1 72 ? 11.381 -7.737 -16.637 1.00 85.81 72 LEU A N 1
ATOM 567 C CA . LEU A 1 72 ? 9.957 -7.591 -16.414 1.00 85.81 72 LEU A CA 1
ATOM 568 C C . LEU A 1 72 ? 9.335 -8.928 -15.987 1.00 85.81 72 LEU A C 1
ATOM 570 O O . LEU A 1 72 ? 8.602 -8.953 -15.004 1.00 85.81 72 LEU A O 1
ATOM 574 N N . MET A 1 73 ? 9.682 -10.044 -16.639 1.00 85.56 73 MET A N 1
ATOM 575 C CA . MET A 1 73 ? 9.194 -11.370 -16.235 1.00 85.56 73 MET A CA 1
ATOM 576 C C . MET A 1 73 ? 9.662 -11.785 -14.830 1.00 85.56 73 MET A C 1
ATOM 578 O O . MET A 1 73 ? 8.866 -12.322 -14.059 1.00 85.56 73 MET A O 1
ATOM 582 N N . GLU A 1 74 ? 10.927 -11.538 -14.476 1.00 86.75 74 GLU A N 1
ATOM 583 C CA . GLU A 1 74 ? 11.463 -11.787 -13.129 1.00 86.75 74 GLU A CA 1
ATOM 584 C C . GLU A 1 74 ? 10.711 -10.964 -12.073 1.00 86.75 74 GLU A C 1
ATOM 586 O O . GLU A 1 74 ? 10.260 -11.510 -11.062 1.00 86.75 74 GLU A O 1
ATOM 591 N N . ILE A 1 75 ? 10.501 -9.670 -12.340 1.00 86.94 75 ILE A N 1
ATOM 592 C CA . ILE A 1 75 ? 9.722 -8.781 -11.474 1.00 86.94 75 ILE A CA 1
ATOM 593 C C . ILE A 1 75 ? 8.301 -9.324 -11.322 1.00 86.94 75 ILE A C 1
ATOM 595 O O . ILE A 1 75 ? 7.828 -9.490 -10.203 1.00 86.94 75 ILE A O 1
ATOM 599 N N . GLU A 1 76 ? 7.611 -9.642 -12.417 1.00 88.88 76 GLU A N 1
ATOM 600 C CA . GLU A 1 76 ? 6.225 -10.115 -12.365 1.00 88.88 76 GLU A CA 1
ATOM 601 C C . GLU A 1 76 ? 6.074 -11.450 -11.638 1.00 88.88 76 GLU A C 1
ATOM 603 O O . GLU A 1 76 ? 5.087 -11.647 -10.924 1.00 88.88 76 GLU A O 1
ATOM 608 N N . ARG A 1 77 ? 7.061 -12.346 -11.747 1.00 88.25 77 ARG A N 1
ATOM 609 C CA . ARG A 1 77 ? 7.105 -13.579 -10.954 1.00 88.25 77 ARG A CA 1
ATOM 610 C C . ARG A 1 77 ? 7.167 -13.267 -9.463 1.00 88.25 77 ARG A C 1
ATOM 612 O O . ARG A 1 77 ? 6.401 -13.847 -8.695 1.00 88.25 77 ARG A O 1
ATOM 619 N N . ILE A 1 78 ? 8.036 -12.343 -9.055 1.00 86.50 78 ILE A N 1
ATOM 620 C CA . ILE A 1 78 ? 8.157 -11.938 -7.651 1.00 86.50 78 ILE A CA 1
ATOM 621 C C . ILE A 1 78 ? 6.888 -11.237 -7.170 1.00 86.50 78 ILE A C 1
ATOM 623 O O . ILE A 1 78 ? 6.402 -11.570 -6.092 1.00 86.50 78 ILE A O 1
ATOM 627 N N . LEU A 1 79 ? 6.299 -10.340 -7.963 1.00 87.25 79 LEU A N 1
ATOM 628 C CA . LEU A 1 79 ? 5.035 -9.677 -7.620 1.00 87.25 79 LEU A CA 1
ATOM 629 C C . LEU A 1 79 ? 3.908 -10.697 -7.411 1.00 87.25 79 LEU A C 1
ATOM 631 O O . LEU A 1 79 ? 3.190 -10.610 -6.419 1.00 87.25 79 LEU A O 1
ATOM 635 N N . LYS A 1 80 ? 3.785 -11.702 -8.290 1.00 85.38 80 LYS A N 1
ATOM 636 C CA . LYS A 1 80 ? 2.792 -12.779 -8.140 1.00 85.38 80 LYS A CA 1
ATOM 637 C C . LYS A 1 80 ? 3.061 -13.656 -6.919 1.00 85.38 80 LYS A C 1
ATOM 639 O O . LYS A 1 80 ? 2.128 -13.974 -6.195 1.00 85.38 80 LYS A O 1
ATOM 644 N N . ARG A 1 81 ? 4.322 -14.034 -6.677 1.00 84.00 81 ARG A N 1
ATOM 645 C CA . ARG A 1 81 ? 4.697 -14.911 -5.555 1.00 84.00 81 ARG A CA 1
ATOM 646 C C . ARG A 1 81 ? 4.527 -14.227 -4.202 1.00 84.00 81 ARG A C 1
ATOM 648 O O . ARG A 1 81 ? 4.147 -14.871 -3.236 1.00 84.00 81 ARG A O 1
ATOM 655 N N . THR A 1 82 ? 4.846 -12.939 -4.128 1.00 81.25 82 THR A N 1
ATOM 656 C CA . THR A 1 82 ? 4.851 -12.179 -2.871 1.00 81.25 82 THR A CA 1
ATOM 657 C C . THR A 1 82 ? 3.572 -11.381 -2.635 1.00 81.25 82 THR A C 1
ATOM 659 O O . THR A 1 82 ? 3.395 -10.852 -1.546 1.00 81.25 82 THR A O 1
ATOM 662 N N . GLY A 1 83 ? 2.697 -11.230 -3.634 1.00 78.62 83 GLY A N 1
ATOM 663 C CA . GLY A 1 83 ? 1.528 -10.347 -3.544 1.00 78.62 83 GLY A CA 1
ATOM 664 C C . GLY A 1 83 ? 1.883 -8.858 -3.408 1.00 78.62 83 GLY A C 1
ATOM 665 O O . GLY A 1 83 ? 1.028 -8.044 -3.062 1.00 78.62 83 GLY A O 1
ATOM 666 N N . MET A 1 84 ? 3.142 -8.476 -3.650 1.00 83.19 84 MET A N 1
ATOM 667 C CA . MET A 1 84 ? 3.597 -7.091 -3.556 1.00 83.19 84 MET A CA 1
ATOM 668 C C . MET A 1 84 ? 3.009 -6.245 -4.693 1.00 83.19 84 MET A C 1
ATOM 670 O O . MET A 1 84 ? 2.905 -6.692 -5.836 1.00 83.19 84 MET A O 1
ATOM 674 N N . SER A 1 85 ? 2.665 -4.985 -4.409 1.00 85.19 85 SER A N 1
ATOM 675 C CA . SER A 1 85 ? 2.237 -4.055 -5.459 1.00 85.19 85 SER A CA 1
ATOM 676 C C . SER A 1 85 ? 3.417 -3.606 -6.333 1.00 85.19 85 SER A C 1
ATOM 678 O O . SER A 1 85 ? 4.533 -3.403 -5.848 1.00 85.19 85 SER A O 1
ATOM 680 N N . ALA A 1 86 ? 3.158 -3.366 -7.621 1.00 86.12 86 ALA A N 1
ATOM 681 C CA . ALA A 1 86 ? 4.153 -2.861 -8.572 1.00 86.12 86 ALA A CA 1
ATOM 682 C C . ALA A 1 86 ? 4.805 -1.539 -8.110 1.00 86.12 86 ALA A C 1
ATOM 684 O O . ALA A 1 86 ? 6.007 -1.326 -8.281 1.00 86.12 86 ALA A O 1
ATOM 685 N N . THR A 1 87 ? 4.024 -0.665 -7.470 1.00 87.12 87 THR A N 1
ATOM 686 C CA . THR A 1 87 ? 4.502 0.610 -6.922 1.00 87.12 87 THR A CA 1
ATOM 687 C C . THR A 1 87 ? 5.373 0.416 -5.683 1.00 87.12 87 THR A C 1
ATOM 689 O O . THR A 1 87 ? 6.390 1.098 -5.546 1.00 87.12 87 THR A O 1
ATOM 692 N N . SER A 1 88 ? 5.005 -0.510 -4.790 1.00 83.56 88 SER A N 1
ATOM 693 C CA . SER A 1 88 ? 5.822 -0.860 -3.621 1.00 83.56 88 SER A CA 1
ATOM 694 C C . SER A 1 88 ? 7.168 -1.436 -4.053 1.00 83.56 88 SER A C 1
ATOM 696 O O . SER A 1 88 ? 8.202 -1.019 -3.535 1.00 83.56 88 SER A O 1
ATOM 698 N N . PHE A 1 89 ? 7.158 -2.319 -5.055 1.00 87.44 89 PHE A N 1
ATOM 699 C CA . PHE A 1 89 ? 8.370 -2.901 -5.619 1.00 87.44 89 PHE A CA 1
ATOM 700 C C . PHE A 1 89 ? 9.295 -1.834 -6.204 1.00 87.44 89 PHE A C 1
ATOM 702 O O . PHE A 1 89 ? 10.471 -1.777 -5.855 1.00 87.44 89 PHE A O 1
ATOM 709 N N . GLY A 1 90 ? 8.768 -0.944 -7.049 1.00 87.19 90 GLY A N 1
ATOM 710 C CA . GLY A 1 90 ? 9.569 0.117 -7.659 1.00 87.19 90 GLY A CA 1
ATOM 711 C C . GLY A 1 90 ? 10.221 1.043 -6.623 1.00 87.19 90 GLY A C 1
ATOM 712 O O . GLY A 1 90 ? 11.425 1.324 -6.704 1.00 87.19 90 GLY A O 1
ATOM 713 N N . LYS A 1 91 ? 9.457 1.431 -5.589 1.00 86.31 91 LYS A N 1
ATOM 714 C CA . LYS A 1 91 ? 9.964 2.209 -4.448 1.00 86.31 91 LYS A CA 1
ATOM 715 C C . LYS A 1 91 ? 11.043 1.461 -3.661 1.00 86.31 91 LYS A C 1
ATOM 717 O O . LYS A 1 91 ? 12.032 2.084 -3.296 1.00 86.31 91 LYS A O 1
ATOM 722 N N . GLY A 1 92 ? 10.879 0.158 -3.431 1.00 84.00 92 GLY A N 1
ATOM 723 C CA . GLY A 1 92 ? 11.858 -0.667 -2.715 1.00 84.00 92 GLY A CA 1
ATOM 724 C C . GLY A 1 92 ? 13.156 -0.894 -3.494 1.00 84.00 92 GLY A C 1
ATOM 725 O O . GLY A 1 92 ? 14.239 -0.760 -2.935 1.00 84.00 92 GLY A O 1
ATOM 726 N N . ALA A 1 93 ? 13.060 -1.168 -4.796 1.00 86.88 93 ALA A N 1
ATOM 727 C CA . ALA A 1 93 ? 14.215 -1.491 -5.632 1.00 86.88 93 ALA A CA 1
ATOM 728 C C . ALA A 1 93 ? 15.028 -0.255 -6.049 1.00 86.88 93 ALA A C 1
ATOM 730 O O . ALA A 1 93 ? 16.259 -0.280 -6.097 1.00 86.88 93 ALA A O 1
ATOM 731 N N . THR A 1 94 ? 14.339 0.826 -6.424 1.00 85.19 94 THR A N 1
ATOM 732 C CA . THR A 1 94 ? 14.971 1.980 -7.092 1.00 85.19 94 THR A CA 1
ATOM 733 C C . THR A 1 94 ? 14.582 3.333 -6.511 1.00 85.19 94 THR A C 1
ATOM 735 O O . THR A 1 94 ? 15.223 4.327 -6.849 1.00 85.19 94 THR A O 1
ATOM 738 N N . GLY A 1 95 ? 13.566 3.381 -5.646 1.00 84.75 95 GLY A N 1
ATOM 739 C CA . GLY A 1 95 ? 12.951 4.620 -5.166 1.00 84.75 95 GLY A CA 1
ATOM 740 C C . GLY A 1 95 ? 11.853 5.170 -6.083 1.00 84.75 95 GLY A C 1
ATOM 741 O O . GLY A 1 95 ? 11.154 6.099 -5.688 1.00 84.75 95 GLY A O 1
ATOM 742 N N . ASP A 1 96 ? 11.643 4.586 -7.267 1.00 85.00 96 ASP A N 1
ATOM 743 C CA . ASP A 1 96 ? 10.648 5.043 -8.240 1.00 85.00 96 ASP A CA 1
ATOM 744 C C . ASP A 1 96 ? 9.432 4.105 -8.294 1.00 85.00 96 ASP A C 1
ATOM 746 O O . ASP A 1 96 ? 9.512 2.966 -8.748 1.00 85.00 96 ASP A O 1
ATOM 750 N N . GLY A 1 97 ? 8.267 4.600 -7.871 1.00 85.69 97 GLY A N 1
ATOM 751 C CA . GLY A 1 97 ? 7.015 3.841 -7.907 1.00 85.69 97 GLY A CA 1
ATOM 752 C C . GLY A 1 97 ? 6.434 3.611 -9.309 1.00 85.69 97 GLY A C 1
ATOM 753 O O . GLY A 1 97 ? 5.520 2.796 -9.443 1.00 85.69 97 GLY A O 1
ATOM 754 N N . ARG A 1 98 ? 6.928 4.311 -10.340 1.00 86.88 98 ARG A N 1
ATOM 755 C CA . ARG A 1 98 ? 6.484 4.158 -11.737 1.00 86.88 98 ARG A CA 1
ATOM 756 C C . ARG A 1 98 ? 7.308 3.144 -12.522 1.00 86.88 98 ARG A C 1
ATOM 758 O O . ARG A 1 98 ? 6.852 2.715 -13.576 1.00 86.88 98 ARG A O 1
ATOM 765 N N . LEU A 1 99 ? 8.438 2.690 -11.973 1.00 87.06 99 LEU A N 1
ATOM 766 C CA . LEU A 1 99 ? 9.389 1.785 -12.622 1.00 87.06 99 LEU A CA 1
ATOM 767 C C . LEU A 1 99 ? 8.711 0.628 -13.370 1.00 87.06 99 LEU A C 1
ATOM 769 O O . LEU A 1 99 ? 8.895 0.472 -14.570 1.00 87.06 99 LEU A O 1
ATOM 773 N N . VAL A 1 100 ? 7.900 -0.173 -12.675 1.00 86.38 100 VAL A N 1
ATOM 774 C CA . VAL A 1 100 ? 7.251 -1.356 -13.267 1.00 86.38 100 VAL A CA 1
ATOM 775 C C . VAL A 1 100 ? 6.224 -0.962 -14.333 1.00 86.38 100 VAL A C 1
ATOM 777 O O . VAL A 1 100 ? 6.098 -1.637 -15.350 1.00 86.38 100 VAL A O 1
ATOM 780 N N . GLY A 1 101 ? 5.504 0.143 -14.122 1.00 86.19 101 GLY A N 1
ATOM 781 C CA . GLY A 1 101 ? 4.554 0.671 -15.100 1.00 86.19 101 GLY A CA 1
ATOM 782 C C . GLY A 1 101 ? 5.246 1.137 -16.379 1.00 86.19 101 GLY A C 1
ATOM 783 O O . GLY A 1 101 ? 4.753 0.868 -17.469 1.00 86.19 101 GLY A O 1
ATOM 784 N N . ASP A 1 102 ? 6.407 1.771 -16.254 1.00 85.25 102 ASP A N 1
ATOM 785 C CA . ASP A 1 102 ? 7.195 2.204 -17.402 1.00 85.25 102 ASP A CA 1
ATOM 786 C C . ASP A 1 102 ? 7.834 1.018 -18.136 1.00 85.25 102 ASP A C 1
ATOM 788 O O . ASP A 1 102 ? 7.816 0.982 -19.364 1.00 85.25 102 ASP A O 1
ATOM 792 N N . LEU A 1 103 ? 8.332 0.011 -17.408 1.00 85.88 103 LEU A N 1
ATOM 793 C CA . LEU A 1 103 ? 8.847 -1.231 -17.999 1.00 85.88 103 LEU A CA 1
ATOM 794 C C . LEU A 1 103 ? 7.761 -1.963 -18.804 1.00 85.88 103 LEU A C 1
ATOM 796 O O . LEU A 1 103 ? 8.023 -2.431 -19.907 1.00 85.88 103 LEU A O 1
ATOM 800 N N . ARG A 1 104 ? 6.517 -1.995 -18.304 1.00 84.94 104 ARG A N 1
ATOM 801 C CA . ARG A 1 104 ? 5.360 -2.543 -19.039 1.00 84.94 104 ARG A CA 1
ATOM 802 C C . ARG A 1 104 ? 5.025 -1.769 -20.310 1.00 84.94 104 ARG A C 1
ATOM 804 O O . ARG A 1 104 ? 4.510 -2.353 -21.254 1.00 84.94 104 ARG A O 1
ATOM 811 N N . LYS A 1 105 ? 5.310 -0.467 -20.333 1.00 85.06 105 LYS A N 1
ATOM 812 C CA . LYS A 1 105 ? 5.136 0.395 -21.511 1.00 85.06 105 LYS A CA 1
ATOM 813 C C . LYS A 1 105 ? 6.301 0.293 -22.504 1.00 85.06 105 LYS A C 1
ATOM 815 O O . LYS A 1 105 ? 6.290 1.005 -23.501 1.00 85.06 105 LYS A O 1
ATOM 820 N N . GLY A 1 106 ? 7.290 -0.565 -22.243 1.00 80.56 106 GLY A N 1
ATOM 821 C CA . GLY A 1 106 ? 8.445 -0.764 -23.118 1.00 80.56 106 GLY A CA 1
ATOM 822 C C . GLY A 1 106 ? 9.616 0.181 -22.845 1.00 80.56 106 GLY A C 1
ATOM 823 O O . GLY A 1 106 ? 10.466 0.350 -23.711 1.00 80.56 106 GLY A O 1
ATOM 824 N N . ARG A 1 107 ? 9.686 0.815 -21.665 1.00 81.69 107 ARG A N 1
ATOM 825 C CA . ARG A 1 107 ? 10.881 1.572 -21.261 1.00 81.69 107 ARG A CA 1
ATOM 826 C C . ARG A 1 107 ? 12.062 0.622 -21.086 1.00 81.69 107 ARG A C 1
ATOM 828 O O . ARG A 1 107 ? 11.954 -0.359 -20.356 1.00 81.69 107 ARG A O 1
ATOM 835 N N . ASP A 1 108 ? 13.211 0.988 -21.646 1.00 79.50 108 ASP A N 1
ATOM 836 C CA . ASP A 1 108 ? 14.456 0.260 -21.421 1.00 79.50 108 ASP A CA 1
ATOM 837 C C . ASP A 1 108 ? 15.161 0.743 -20.140 1.00 79.50 108 ASP A C 1
ATOM 839 O O . ASP A 1 108 ? 15.535 1.920 -20.027 1.00 79.50 108 ASP A O 1
ATOM 843 N N . PRO A 1 109 ? 15.353 -0.131 -19.136 1.00 81.62 109 PRO A N 1
ATOM 844 C CA . PRO A 1 109 ? 16.105 0.218 -17.944 1.00 81.62 109 PRO A CA 1
ATOM 845 C C . PRO A 1 109 ? 17.606 0.274 -18.255 1.00 81.62 109 PRO A C 1
ATOM 847 O O . PRO A 1 109 ? 18.172 -0.616 -18.885 1.00 81.62 109 PRO A O 1
ATOM 850 N N . SER A 1 110 ? 18.288 1.298 -17.738 1.00 83.25 110 SER A N 1
ATOM 851 C CA . SER A 1 110 ? 19.755 1.352 -17.761 1.00 83.25 110 SER A CA 1
ATOM 852 C C . SER A 1 110 ? 20.359 0.158 -17.010 1.00 83.25 110 SER A C 1
ATOM 854 O O . SER A 1 110 ? 19.809 -0.281 -15.999 1.00 83.25 110 SER A O 1
ATOM 856 N N . SER A 1 111 ? 21.551 -0.297 -17.409 1.00 80.62 111 SER A N 1
ATOM 857 C CA . SER A 1 111 ? 22.301 -1.374 -16.739 1.00 80.62 111 SER A CA 1
ATOM 858 C C . SER A 1 111 ? 22.410 -1.198 -15.216 1.00 80.62 111 SER A C 1
ATOM 860 O O . SER A 1 111 ? 22.350 -2.176 -14.472 1.00 80.62 111 SER A O 1
ATOM 862 N N . ARG A 1 112 ? 22.508 0.048 -14.726 1.00 83.62 112 ARG A N 1
ATOM 863 C CA . ARG A 1 112 ? 22.523 0.356 -13.283 1.00 83.62 112 ARG A CA 1
ATOM 864 C C . ARG A 1 112 ? 21.184 0.048 -12.609 1.00 83.62 112 ARG A C 1
ATOM 866 O O . ARG A 1 112 ? 21.160 -0.456 -11.490 1.00 83.62 112 ARG A O 1
ATOM 873 N N . VAL A 1 113 ? 20.078 0.368 -13.275 1.00 86.19 113 VAL A N 1
ATOM 874 C CA . VAL A 1 113 ? 18.715 0.109 -12.790 1.00 86.19 113 VAL A CA 1
ATOM 875 C C . VAL A 1 113 ? 18.461 -1.395 -12.760 1.00 86.19 113 VAL A C 1
ATOM 877 O O . VAL A 1 113 ? 18.033 -1.918 -11.737 1.00 86.19 113 VAL A O 1
ATOM 880 N N . THR A 1 114 ? 18.839 -2.099 -13.825 1.00 87.06 114 THR A N 1
ATOM 881 C CA . THR A 1 114 ? 18.784 -3.564 -13.925 1.00 87.06 114 THR A CA 1
ATOM 882 C C . THR A 1 114 ? 19.546 -4.246 -12.784 1.00 87.06 114 THR A C 1
ATOM 884 O O . THR A 1 114 ? 19.016 -5.152 -12.144 1.00 87.06 114 THR A O 1
ATOM 887 N N . ALA A 1 115 ? 20.760 -3.783 -12.469 1.00 85.44 115 ALA A N 1
ATOM 888 C CA . ALA A 1 115 ? 21.543 -4.319 -11.354 1.00 85.44 115 ALA A CA 1
ATOM 889 C C . ALA A 1 115 ? 20.852 -4.113 -9.994 1.00 85.44 115 ALA A C 1
ATOM 891 O O . ALA A 1 115 ? 20.798 -5.041 -9.188 1.00 85.44 115 ALA A O 1
ATOM 892 N N . ARG A 1 116 ? 20.268 -2.929 -9.753 1.00 88.31 116 ARG A N 1
ATOM 893 C CA . ARG A 1 116 ? 19.507 -2.643 -8.521 1.00 88.31 116 ARG A CA 1
ATOM 894 C C . ARG A 1 116 ? 18.272 -3.526 -8.388 1.00 88.31 116 ARG A C 1
ATOM 896 O O . ARG A 1 116 ? 18.021 -4.053 -7.312 1.00 88.31 116 ARG A O 1
ATOM 903 N N . ILE A 1 117 ? 17.534 -3.714 -9.482 1.00 88.44 117 ILE A N 1
ATOM 904 C CA . ILE A 1 117 ? 16.361 -4.591 -9.519 1.00 88.44 117 ILE A CA 1
ATOM 905 C C . ILE A 1 117 ? 16.757 -6.023 -9.153 1.00 88.44 117 ILE A C 1
ATOM 907 O O . ILE A 1 117 ? 16.133 -6.612 -8.279 1.00 88.44 117 ILE A O 1
ATOM 911 N N . ARG A 1 118 ? 17.814 -6.571 -9.765 1.00 88.44 118 ARG A N 1
ATOM 912 C CA . ARG A 1 118 ? 18.272 -7.939 -9.469 1.00 88.44 118 ARG A CA 1
ATOM 913 C C . ARG A 1 118 ? 18.743 -8.105 -8.028 1.00 88.44 118 ARG A C 1
ATOM 915 O O . ARG A 1 118 ? 18.357 -9.074 -7.384 1.00 88.44 118 ARG A O 1
ATOM 922 N N . ALA A 1 119 ? 19.517 -7.154 -7.507 1.00 87.38 119 ALA A N 1
ATOM 923 C CA . ALA A 1 119 ? 19.938 -7.173 -6.106 1.00 87.38 119 ALA A CA 1
ATOM 924 C C . ALA A 1 119 ? 18.729 -7.146 -5.154 1.00 87.38 119 ALA A C 1
ATOM 926 O O . ALA A 1 119 ? 18.694 -7.868 -4.161 1.00 87.38 119 ALA A O 1
ATOM 927 N N . PHE A 1 120 ? 17.703 -6.361 -5.491 1.00 87.69 120 PHE A N 1
ATOM 928 C CA . PHE A 1 120 ? 16.469 -6.313 -4.716 1.00 87.69 120 PHE A CA 1
ATOM 929 C C . PHE A 1 120 ? 15.675 -7.625 -4.791 1.00 87.69 120 PHE A C 1
ATOM 931 O O . PHE A 1 120 ? 15.205 -8.109 -3.765 1.00 87.69 120 PHE A O 1
ATOM 938 N N . ILE A 1 121 ? 15.580 -8.246 -5.970 1.00 87.25 121 ILE A N 1
ATOM 939 C CA . ILE A 1 121 ? 14.944 -9.562 -6.138 1.00 87.25 121 ILE A CA 1
ATOM 940 C C . ILE A 1 121 ? 15.647 -10.611 -5.271 1.00 87.25 121 ILE A C 1
ATOM 942 O O . ILE A 1 121 ? 14.982 -11.295 -4.500 1.00 87.25 121 ILE A O 1
ATOM 946 N N . GLN A 1 122 ? 16.980 -10.671 -5.315 1.00 87.62 122 GLN A N 1
ATOM 947 C CA . GLN A 1 122 ? 17.759 -11.577 -4.466 1.00 87.62 122 GLN A CA 1
ATOM 948 C C . GLN A 1 122 ? 17.527 -11.307 -2.975 1.00 87.62 122 GLN A C 1
ATOM 950 O O . GLN A 1 122 ? 17.403 -12.242 -2.190 1.00 87.62 122 GLN A O 1
ATOM 955 N N . SER A 1 123 ? 17.421 -10.037 -2.571 1.00 86.31 123 SER A N 1
ATOM 956 C CA . SER A 1 123 ? 17.127 -9.695 -1.175 1.00 86.31 123 SER A CA 1
ATOM 957 C C . SER A 1 123 ? 15.751 -10.197 -0.726 1.00 86.31 123 SER A C 1
ATOM 959 O O . SER A 1 123 ? 15.633 -10.706 0.381 1.00 86.31 123 SER A O 1
ATOM 961 N N . ILE A 1 124 ? 14.739 -10.139 -1.600 1.00 85.88 124 ILE A N 1
ATOM 962 C CA . ILE A 1 124 ? 13.394 -10.669 -1.331 1.00 85.88 124 ILE A CA 1
ATOM 963 C C . ILE A 1 124 ? 13.396 -12.200 -1.287 1.00 85.88 124 ILE A C 1
ATOM 965 O O . ILE A 1 124 ? 12.644 -12.802 -0.523 1.00 85.88 124 ILE A O 1
ATOM 969 N N . GLU A 1 125 ? 14.188 -12.844 -2.142 1.00 83.12 125 GLU A N 1
ATOM 970 C CA . GLU A 1 125 ? 14.298 -14.302 -2.159 1.00 83.12 125 GLU A CA 1
ATOM 971 C C . GLU A 1 125 ? 14.972 -14.840 -0.898 1.00 83.12 125 GLU A C 1
ATOM 973 O O . GLU A 1 125 ? 14.525 -15.859 -0.375 1.00 83.12 125 GLU A O 1
ATOM 978 N N . ASN A 1 126 ? 15.991 -14.138 -0.399 1.00 84.62 126 ASN A N 1
ATOM 979 C CA . ASN A 1 126 ? 16.707 -14.500 0.822 1.00 84.62 126 ASN A CA 1
ATOM 980 C C . ASN A 1 126 ? 15.936 -14.123 2.095 1.00 84.62 126 ASN A C 1
ATOM 982 O O . ASN A 1 126 ? 15.996 -14.853 3.080 1.00 84.62 126 ASN A O 1
ATOM 986 N N . ASP A 1 127 ? 15.218 -12.997 2.079 1.00 80.12 127 ASP A N 1
ATOM 987 C CA . ASP A 1 127 ? 14.422 -12.511 3.203 1.00 80.12 127 ASP A CA 1
ATOM 988 C C . ASP A 1 127 ? 12.978 -12.191 2.763 1.00 80.12 127 ASP A C 1
ATOM 990 O O . ASP A 1 127 ? 12.667 -11.069 2.334 1.00 80.12 127 ASP A O 1
ATOM 994 N N . PRO A 1 128 ? 12.046 -13.155 2.891 1.00 71.25 128 PRO A N 1
ATOM 995 C CA . PRO A 1 128 ? 10.648 -12.929 2.546 1.00 71.25 128 PRO A CA 1
ATOM 996 C C . PRO A 1 128 ? 9.952 -11.930 3.488 1.00 71.25 128 PRO A C 1
ATOM 998 O O . PRO A 1 128 ? 8.903 -11.390 3.122 1.00 71.25 128 PRO A O 1
ATOM 1001 N N . ALA A 1 129 ? 10.510 -11.620 4.666 1.00 69.31 129 ALA A N 1
ATOM 1002 C CA . ALA A 1 129 ? 9.929 -10.630 5.574 1.00 69.31 129 ALA A CA 1
ATOM 1003 C C . ALA A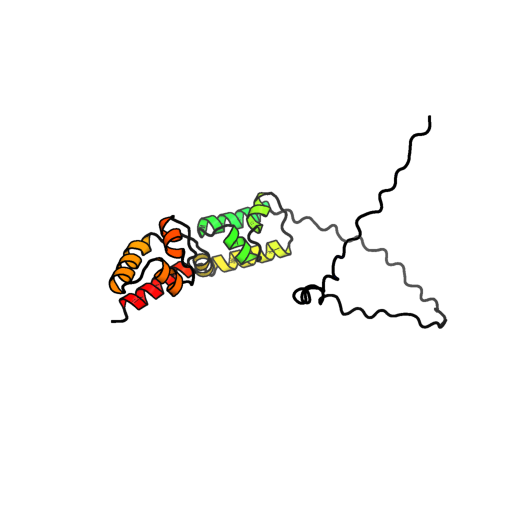 1 129 ? 10.007 -9.208 4.990 1.00 69.31 129 ALA A C 1
ATOM 1005 O O . ALA A 1 129 ? 9.120 -8.379 5.227 1.00 69.31 129 ALA A O 1
ATOM 1006 N N . LEU A 1 130 ? 11.009 -8.932 4.144 1.00 70.19 130 LEU A N 1
ATOM 1007 C CA . LEU A 1 130 ? 11.108 -7.669 3.410 1.00 70.19 130 LEU A CA 1
ATOM 1008 C C . LEU A 1 130 ? 9.915 -7.469 2.461 1.00 70.19 130 LEU A C 1
ATOM 1010 O O . LEU A 1 130 ? 9.399 -6.354 2.307 1.00 70.19 130 LEU A O 1
ATOM 1014 N N . ALA A 1 131 ? 9.436 -8.564 1.864 1.00 67.38 131 ALA A N 1
ATOM 1015 C CA . ALA A 1 131 ? 8.230 -8.550 1.050 1.00 67.38 131 ALA A CA 1
ATOM 1016 C C . ALA A 1 131 ? 6.970 -8.371 1.906 1.00 67.38 131 ALA A C 1
ATOM 1018 O O . ALA A 1 131 ? 6.122 -7.547 1.563 1.00 67.38 131 ALA A O 1
ATOM 1019 N N . ALA A 1 132 ? 6.881 -9.043 3.058 1.00 65.75 132 ALA A N 1
ATOM 1020 C CA . ALA A 1 132 ? 5.752 -8.898 3.980 1.00 65.75 132 ALA A CA 1
ATOM 1021 C C . ALA A 1 132 ? 5.540 -7.440 4.425 1.00 65.75 132 ALA A C 1
ATOM 1023 O O . ALA A 1 132 ? 4.424 -6.926 4.391 1.00 65.75 132 ALA A O 1
ATOM 1024 N N . LYS A 1 133 ? 6.619 -6.705 4.721 1.00 67.12 133 LYS A N 1
ATOM 1025 C CA . LYS A 1 133 ? 6.544 -5.291 5.138 1.00 67.12 133 LYS A CA 1
ATOM 1026 C C . LYS A 1 133 ? 5.909 -4.364 4.093 1.00 67.12 133 LYS A C 1
ATOM 1028 O O . LYS A 1 133 ? 5.367 -3.310 4.435 1.00 67.12 133 LYS A O 1
ATOM 1033 N N . THR A 1 134 ? 6.003 -4.729 2.816 1.00 68.19 134 THR A N 1
ATOM 1034 C CA . THR A 1 134 ? 5.473 -3.952 1.686 1.00 68.19 134 THR A CA 1
ATOM 1035 C C . THR A 1 134 ? 4.129 -4.470 1.175 1.00 68.19 134 THR A C 1
ATOM 1037 O O . THR A 1 134 ? 3.521 -3.819 0.312 1.00 68.19 134 THR A O 1
ATOM 1040 N N . MET A 1 135 ? 3.629 -5.576 1.740 1.00 69.56 135 MET A N 1
ATOM 1041 C CA . MET A 1 135 ? 2.271 -6.052 1.510 1.00 69.56 135 MET A CA 1
ATOM 1042 C C . MET A 1 135 ? 1.263 -4.994 1.950 1.00 69.56 135 MET A C 1
ATOM 1044 O O . MET A 1 135 ? 1.423 -4.291 2.952 1.00 69.56 135 MET A O 1
ATOM 1048 N N . THR A 1 136 ? 0.219 -4.855 1.145 1.00 72.69 136 THR A N 1
ATOM 1049 C CA . THR A 1 136 ? -0.915 -3.984 1.431 1.00 72.69 136 THR A CA 1
ATOM 1050 C C . THR A 1 136 ? -2.158 -4.845 1.269 1.00 72.69 136 THR A C 1
ATOM 1052 O O . THR A 1 136 ? -2.300 -5.501 0.241 1.00 72.69 136 THR A O 1
ATOM 1055 N N . GLY A 1 137 ? -3.016 -4.887 2.281 1.00 71.38 137 GLY A N 1
ATOM 1056 C CA . GLY A 1 137 ? -4.225 -5.707 2.266 1.00 71.38 137 GLY A CA 1
ATOM 1057 C C . GLY A 1 137 ? -5.340 -5.052 3.072 1.00 71.38 137 GLY A C 1
ATOM 1058 O O . GLY A 1 137 ? -5.052 -4.138 3.856 1.00 71.38 137 GLY A O 1
ATOM 1059 N N . PRO A 1 138 ? -6.596 -5.486 2.886 1.00 74.19 138 PRO A N 1
ATOM 1060 C CA . PRO A 1 138 ? -7.703 -4.968 3.669 1.00 74.19 138 PRO A CA 1
ATOM 1061 C C . PRO A 1 138 ? -7.496 -5.360 5.136 1.00 74.19 138 PRO A C 1
ATOM 1063 O O . PRO A 1 138 ? -6.953 -6.427 5.443 1.00 74.19 138 PRO A O 1
ATOM 1066 N N . ALA A 1 139 ? -7.882 -4.460 6.035 1.00 81.19 139 ALA A N 1
ATOM 1067 C CA . ALA A 1 139 ? -7.781 -4.649 7.483 1.00 81.19 139 ALA A CA 1
ATOM 1068 C C . ALA A 1 139 ? -9.157 -4.923 8.122 1.00 81.19 139 ALA A C 1
ATOM 1070 O O . ALA A 1 139 ? -9.345 -4.698 9.318 1.00 81.19 139 ALA A O 1
ATOM 1071 N N . ASP A 1 140 ? -10.122 -5.378 7.319 1.00 82.38 140 ASP A N 1
ATOM 1072 C CA . ASP A 1 140 ? -11.517 -5.601 7.718 1.00 82.38 140 ASP A CA 1
ATOM 1073 C C . ASP A 1 140 ? -11.642 -6.640 8.835 1.00 82.38 140 ASP A C 1
ATOM 1075 O O . ASP A 1 140 ? -12.511 -6.535 9.699 1.00 82.38 140 ASP A O 1
ATOM 1079 N N . ASP A 1 141 ? -10.717 -7.599 8.879 1.00 86.75 141 ASP A N 1
ATOM 1080 C CA . ASP A 1 141 ? -10.614 -8.605 9.935 1.00 86.75 141 ASP A CA 1
ATOM 1081 C C . ASP A 1 141 ? -10.376 -7.991 11.325 1.00 86.75 141 ASP A C 1
ATOM 1083 O O . ASP A 1 141 ? -10.742 -8.583 12.341 1.00 86.75 141 ASP A O 1
ATOM 1087 N N . LEU A 1 142 ? -9.804 -6.784 11.386 1.00 86.62 142 LEU A N 1
ATOM 1088 C CA . LEU A 1 142 ? -9.536 -6.081 12.638 1.00 86.62 142 LEU A CA 1
ATOM 1089 C C . LEU A 1 142 ? -10.738 -5.266 13.131 1.00 86.62 142 LEU A C 1
ATOM 1091 O O . LEU A 1 142 ? -10.783 -4.935 14.318 1.00 86.62 142 LEU A O 1
ATOM 1095 N N . LEU A 1 143 ? -11.728 -4.969 12.280 1.00 88.69 143 LEU A N 1
ATOM 1096 C CA . LEU A 1 143 ? -12.875 -4.118 12.633 1.00 88.69 143 LEU A CA 1
ATOM 1097 C C . LEU A 1 143 ? -13.637 -4.589 13.882 1.00 88.69 143 LEU A C 1
ATOM 1099 O O . LEU A 1 143 ? -13.868 -3.756 14.765 1.00 88.69 143 LEU A O 1
ATOM 1103 N N . PRO A 1 144 ? -13.983 -5.885 14.044 1.00 88.94 144 PRO A N 1
ATOM 1104 C CA . PRO A 1 144 ? -14.698 -6.342 15.237 1.00 88.94 144 PRO A CA 1
ATOM 1105 C C . PRO A 1 144 ? -13.902 -6.097 16.524 1.00 88.94 144 PRO A C 1
ATOM 1107 O O . PRO A 1 144 ? -14.462 -5.732 17.561 1.00 88.94 144 PRO A O 1
ATOM 1110 N N . ARG A 1 145 ? -12.578 -6.265 16.452 1.00 90.25 145 ARG A N 1
ATOM 1111 C CA . ARG A 1 145 ? -11.668 -6.077 17.583 1.00 90.25 145 ARG A CA 1
ATOM 1112 C C . ARG A 1 145 ? -11.498 -4.597 17.919 1.00 90.25 145 ARG A C 1
ATOM 1114 O O . ARG A 1 145 ? -11.554 -4.228 19.089 1.00 90.25 145 ARG A O 1
ATOM 1121 N N . ILE A 1 146 ? -11.402 -3.741 16.899 1.00 89.31 146 ILE A N 1
ATOM 1122 C CA . ILE A 1 146 ? -11.368 -2.285 17.069 1.00 89.31 146 ILE A CA 1
ATOM 1123 C C . ILE A 1 146 ? -12.660 -1.785 17.719 1.00 89.31 146 ILE A C 1
ATOM 1125 O O . ILE A 1 146 ? -12.593 -1.043 18.693 1.00 89.31 146 ILE A O 1
ATOM 1129 N N . HIS A 1 147 ? -13.832 -2.218 17.245 1.00 90.94 147 HIS A N 1
ATOM 1130 C CA . HIS A 1 147 ? -15.118 -1.818 17.827 1.00 90.94 147 HIS A CA 1
ATOM 1131 C C . HIS A 1 147 ? -15.235 -2.216 19.304 1.00 90.94 147 HIS A C 1
ATOM 1133 O O . HIS A 1 147 ? -15.666 -1.406 20.125 1.00 90.94 147 HIS A O 1
ATOM 1139 N N . ARG A 1 148 ? -14.787 -3.425 19.666 1.00 88.75 148 ARG A N 1
ATOM 1140 C CA . ARG A 1 148 ? -14.754 -3.877 21.064 1.00 88.75 148 ARG A CA 1
ATOM 1141 C C . ARG A 1 148 ? -13.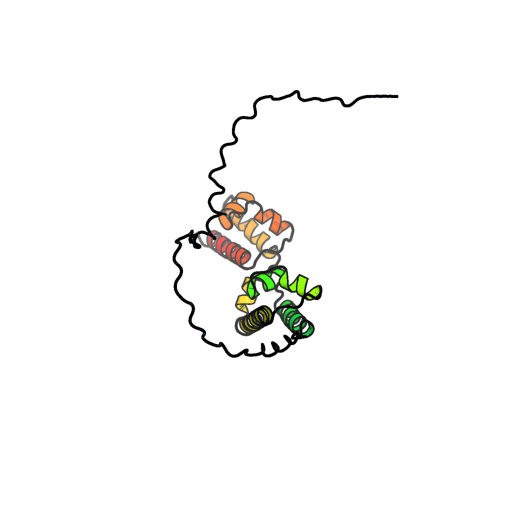841 -3.002 21.928 1.00 88.75 148 ARG A C 1
ATOM 1143 O O . ARG A 1 148 ? -14.257 -2.572 23.001 1.00 88.75 148 ARG A O 1
ATOM 1150 N N . ALA A 1 149 ? -12.625 -2.722 21.461 1.00 87.62 149 ALA A N 1
ATOM 1151 C CA . ALA A 1 149 ? -11.673 -1.881 22.183 1.00 87.62 149 ALA A CA 1
ATOM 1152 C C . ALA A 1 149 ? -12.176 -0.432 22.318 1.00 87.62 149 ALA A C 1
ATOM 1154 O O . ALA A 1 149 ? -12.078 0.155 23.392 1.00 87.62 149 ALA A O 1
ATOM 1155 N N . MET A 1 150 ? -12.775 0.132 21.265 1.00 89.38 150 MET A N 1
ATOM 1156 C CA . MET A 1 150 ? -13.379 1.467 21.304 1.00 89.38 150 MET A CA 1
ATOM 1157 C C . MET A 1 150 ? -14.523 1.547 22.317 1.00 89.38 150 MET A C 1
ATOM 1159 O O . MET A 1 150 ? -14.553 2.485 23.109 1.00 89.38 150 MET A O 1
ATOM 1163 N N . GLY A 1 151 ? -15.415 0.550 22.339 1.00 88.00 151 GLY A N 1
ATOM 1164 C CA . GLY A 1 151 ? -16.519 0.486 23.297 1.00 88.00 151 GLY A CA 1
ATOM 1165 C C . GLY A 1 151 ? -16.048 0.366 24.748 1.00 88.00 151 GLY A C 1
ATOM 1166 O O . GLY A 1 151 ? -16.569 1.056 25.616 1.00 88.00 151 GLY A O 1
ATOM 1167 N N . ALA A 1 152 ? -15.019 -0.448 25.008 1.00 88.12 152 ALA A N 1
ATOM 1168 C CA . ALA A 1 152 ? -14.461 -0.621 26.351 1.00 88.12 152 ALA A CA 1
ATOM 1169 C C . ALA A 1 152 ? -13.772 0.644 26.899 1.00 88.12 152 ALA A C 1
ATOM 1171 O O . ALA A 1 152 ? -13.755 0.851 28.108 1.00 88.12 152 ALA A O 1
ATOM 1172 N N . HIS A 1 153 ? -13.213 1.478 26.017 1.00 85.62 153 HIS A N 1
ATOM 1173 C CA . HIS A 1 153 ? -12.440 2.675 26.376 1.00 85.62 153 HIS A CA 1
ATOM 1174 C C . HIS A 1 153 ? -13.163 4.000 26.076 1.00 85.62 153 HIS A C 1
ATOM 1176 O O . HIS A 1 153 ? -12.569 5.067 26.221 1.00 85.62 153 HIS A O 1
ATOM 1182 N N . GLY A 1 154 ? -14.424 3.954 25.629 1.00 89.62 154 GLY A N 1
ATOM 1183 C CA . GLY A 1 154 ? -15.221 5.144 25.299 1.00 89.62 154 GLY A CA 1
ATOM 1184 C C . GLY A 1 154 ? -14.644 5.996 24.158 1.00 89.62 154 GLY A C 1
ATOM 1185 O O . GLY A 1 154 ? -14.797 7.216 24.159 1.00 89.62 154 GLY A O 1
ATOM 1186 N N . LEU A 1 155 ? -13.937 5.380 23.204 1.00 88.69 155 LEU A N 1
ATOM 1187 C CA . LEU A 1 155 ? -13.279 6.079 22.094 1.00 88.69 155 LEU A CA 1
ATOM 1188 C C . LEU A 1 155 ? -14.193 6.166 20.867 1.00 88.69 155 LEU A C 1
ATOM 1190 O O . LEU A 1 155 ? -14.803 5.179 20.467 1.00 88.69 155 LEU A O 1
ATOM 1194 N N . SER A 1 156 ? -14.219 7.325 20.207 1.00 90.88 156 SER A N 1
ATOM 1195 C CA . SER A 1 156 ? -14.813 7.455 18.867 1.00 90.88 156 SER A CA 1
ATOM 1196 C C . SER A 1 156 ? -13.859 6.976 17.765 1.00 90.88 156 SER A C 1
ATOM 1198 O O . SER A 1 156 ? -12.638 7.010 17.929 1.00 90.88 156 SER A O 1
ATOM 1200 N N . GLU A 1 157 ? -14.405 6.623 16.595 1.00 87.81 157 GLU A N 1
ATOM 1201 C CA . GLU A 1 157 ? -13.633 6.209 15.406 1.00 87.81 157 GLU A CA 1
ATOM 1202 C C . GLU A 1 157 ? -12.530 7.218 15.038 1.00 87.81 157 GLU A C 1
ATOM 1204 O O . GLU A 1 157 ? -11.379 6.849 14.787 1.00 87.81 157 GLU A O 1
ATOM 1209 N N . ARG A 1 158 ? -12.860 8.515 15.086 1.00 90.31 158 ARG A N 1
ATOM 1210 C CA . ARG A 1 158 ? -11.923 9.613 14.810 1.00 90.31 158 ARG A CA 1
ATOM 1211 C C . ARG A 1 158 ? -10.803 9.691 15.850 1.00 90.31 158 ARG A C 1
ATOM 1213 O O . ARG A 1 158 ? -9.649 9.938 15.499 1.00 90.31 158 ARG A O 1
ATOM 1220 N N . GLN A 1 159 ? -11.129 9.511 17.133 1.00 89.38 159 GLN A N 1
ATOM 1221 C CA . GLN A 1 159 ? -10.141 9.520 18.217 1.00 89.38 159 GLN A CA 1
ATOM 1222 C C . GLN A 1 159 ? -9.226 8.302 18.151 1.00 89.38 159 GLN A C 1
ATOM 1224 O O . GLN A 1 159 ? -8.029 8.447 18.392 1.00 89.38 159 GLN A O 1
ATOM 1229 N N . PHE A 1 160 ? -9.765 7.135 17.793 1.00 89.75 160 PHE A N 1
ATOM 1230 C CA . PHE A 1 160 ? -8.980 5.924 17.587 1.00 89.75 160 PHE A CA 1
ATOM 1231 C C . PHE A 1 160 ? -7.941 6.135 16.483 1.00 89.75 160 PHE A C 1
ATOM 1233 O O . PHE A 1 160 ? -6.745 6.000 16.737 1.00 89.75 160 PHE A O 1
ATOM 1240 N N . GLY A 1 161 ? -8.375 6.569 15.293 1.00 87.62 161 GLY A N 1
ATOM 1241 C CA . GLY A 1 161 ? -7.472 6.842 14.172 1.00 87.62 161 GLY A CA 1
ATOM 1242 C C . GLY A 1 161 ? -6.397 7.882 14.513 1.00 87.62 161 GLY A C 1
ATOM 1243 O O . GLY A 1 161 ? -5.202 7.645 14.301 1.00 87.62 161 GLY A O 1
ATOM 1244 N N . LYS A 1 162 ? -6.802 8.992 15.150 1.00 88.75 162 LYS A N 1
ATOM 1245 C CA . LYS A 1 162 ? -5.885 10.056 15.582 1.00 88.75 162 LYS A CA 1
ATOM 1246 C C . LYS A 1 162 ? -4.870 9.578 16.629 1.00 88.75 162 LYS A C 1
ATOM 1248 O O . LYS A 1 162 ? -3.697 9.913 16.510 1.00 88.75 162 LYS A O 1
ATOM 1253 N N . ARG A 1 163 ? -5.279 8.790 17.630 1.00 86.94 163 ARG A N 1
ATOM 1254 C CA . ARG A 1 163 ? -4.369 8.272 18.671 1.00 86.94 163 ARG A CA 1
ATOM 1255 C C . ARG A 1 163 ? -3.423 7.192 18.151 1.00 86.94 163 ARG A C 1
ATOM 1257 O O . ARG A 1 163 ? -2.282 7.138 18.588 1.00 86.94 163 ARG A O 1
ATOM 1264 N N . MET A 1 164 ? -3.886 6.350 17.231 1.00 87.12 164 MET A N 1
ATOM 1265 C CA . MET A 1 164 ? -3.124 5.194 16.757 1.00 87.12 164 MET A CA 1
ATOM 1266 C C . MET A 1 164 ? -2.147 5.535 15.619 1.00 87.12 164 MET A C 1
ATOM 1268 O O . MET A 1 164 ? -1.004 5.078 15.633 1.00 87.12 164 MET A O 1
ATOM 1272 N N . SER A 1 165 ? -2.566 6.327 14.626 1.00 83.06 165 SER A N 1
ATOM 1273 C CA . SER A 1 165 ? -1.754 6.618 13.426 1.00 83.06 165 SER A CA 1
ATOM 1274 C C . SER A 1 165 ? -1.672 8.096 13.054 1.00 83.06 165 SER A C 1
ATOM 1276 O O . SER A 1 165 ? -1.080 8.422 12.026 1.00 83.06 165 SER A O 1
ATOM 1278 N N . ASN A 1 166 ? -2.254 8.986 13.865 1.00 88.44 166 ASN A N 1
ATOM 1279 C CA . ASN A 1 166 ? -2.485 10.389 13.515 1.00 88.44 166 ASN A CA 1
ATOM 1280 C C . ASN A 1 166 ? -3.339 10.579 12.238 1.00 88.44 166 ASN A C 1
ATOM 1282 O O . ASN A 1 166 ? -3.389 11.677 11.691 1.00 88.44 166 ASN A O 1
ATOM 1286 N N . ASP A 1 167 ? -4.037 9.534 11.776 1.00 85.38 167 ASP A N 1
ATOM 1287 C CA . ASP A 1 167 ? -4.975 9.595 10.652 1.00 85.38 167 ASP A CA 1
ATOM 1288 C C . ASP A 1 167 ? -6.416 9.549 11.194 1.00 85.38 167 ASP A C 1
ATOM 1290 O O . ASP A 1 167 ? -6.891 8.484 11.601 1.00 85.38 167 ASP A O 1
ATOM 1294 N N . PRO A 1 168 ? -7.143 10.682 11.230 1.00 85.12 168 PRO A N 1
ATOM 1295 C CA . PRO A 1 168 ? -8.519 10.715 11.720 1.00 85.12 168 PRO A CA 1
ATOM 1296 C C . PRO A 1 168 ? -9.498 9.935 10.828 1.00 85.12 168 PRO A C 1
ATOM 1298 O O . PRO A 1 168 ? -10.581 9.598 11.302 1.00 85.12 168 PRO A O 1
ATOM 1301 N N . ASN A 1 169 ? -9.133 9.641 9.574 1.00 88.19 169 ASN A N 1
ATOM 1302 C CA . ASN A 1 169 ? -9.981 8.952 8.599 1.00 88.19 169 ASN A CA 1
ATOM 1303 C C . ASN A 1 169 ? -9.657 7.457 8.479 1.00 88.19 169 ASN A C 1
ATOM 1305 O O . ASN A 1 169 ? -10.245 6.773 7.642 1.00 88.19 169 ASN A O 1
ATOM 1309 N N . LEU A 1 170 ? -8.755 6.932 9.315 1.00 86.88 170 LEU A N 1
ATOM 1310 C CA . LEU A 1 170 ? -8.319 5.537 9.257 1.00 86.88 170 LEU A CA 1
ATOM 1311 C C . LEU A 1 170 ? -9.496 4.549 9.255 1.00 86.88 170 LEU A C 1
ATOM 1313 O O . LEU A 1 170 ? -9.529 3.636 8.437 1.00 86.88 170 LEU A O 1
ATOM 1317 N N . MET A 1 171 ? -10.478 4.744 10.138 1.00 88.38 171 MET A N 1
ATOM 1318 C CA . MET A 1 171 ? -11.630 3.841 10.262 1.00 88.38 171 MET A CA 1
ATOM 1319 C C . MET A 1 171 ? -12.530 3.861 9.027 1.00 88.38 171 MET A C 1
ATOM 1321 O O . MET A 1 171 ? -12.967 2.805 8.570 1.00 88.38 171 MET A O 1
ATOM 1325 N N . SER A 1 172 ? -12.751 5.042 8.447 1.00 86.62 172 SER A N 1
ATOM 1326 C CA . SER A 1 172 ? -13.502 5.193 7.200 1.00 86.62 172 SER A CA 1
ATOM 1327 C C . SER A 1 172 ? -12.818 4.455 6.049 1.00 86.62 172 SER A C 1
ATOM 1329 O O . SER A 1 172 ? -13.490 3.808 5.253 1.00 86.62 172 SER A O 1
ATOM 1331 N N . ARG A 1 173 ? -11.480 4.503 5.994 1.00 85.25 173 ARG A N 1
ATOM 1332 C CA . ARG A 1 173 ? -10.674 3.808 4.980 1.00 85.25 173 ARG A CA 1
ATOM 1333 C C . ARG A 1 173 ? -10.712 2.293 5.148 1.00 85.25 173 ARG A C 1
ATOM 1335 O O . ARG A 1 173 ? -10.910 1.592 4.163 1.00 85.25 173 ARG A O 1
ATOM 1342 N N . ILE A 1 174 ? -10.594 1.798 6.386 1.00 87.31 174 ILE A N 1
ATOM 1343 C CA . ILE A 1 174 ? -10.759 0.365 6.678 1.00 87.31 174 ILE A CA 1
ATOM 1344 C C . ILE A 1 174 ? -12.152 -0.086 6.224 1.00 87.31 174 ILE A C 1
ATOM 1346 O O . ILE A 1 174 ? -12.258 -1.011 5.440 1.00 87.31 174 ILE A O 1
ATOM 1350 N N . ARG A 1 175 ? -13.224 0.610 6.626 1.00 85.06 175 ARG A N 1
ATOM 1351 C CA . ARG A 1 175 ? -14.603 0.236 6.257 1.00 85.06 175 ARG A CA 1
ATOM 1352 C C . ARG A 1 175 ? -14.864 0.281 4.748 1.00 85.06 175 ARG A C 1
ATOM 1354 O O . ARG A 1 175 ? -15.679 -0.488 4.252 1.00 85.06 175 ARG A O 1
ATOM 1361 N N . ALA A 1 176 ? -14.188 1.172 4.027 1.00 84.50 176 ALA A N 1
ATOM 1362 C CA . ALA A 1 176 ? -14.241 1.231 2.569 1.00 84.50 176 ALA A CA 1
ATOM 1363 C C . ALA A 1 176 ? -13.488 0.070 1.882 1.00 84.50 176 ALA A C 1
ATOM 1365 O O . ALA A 1 176 ? -13.449 0.026 0.653 1.00 84.50 176 ALA A O 1
ATOM 1366 N N . GLY A 1 177 ? -12.881 -0.848 2.644 1.00 81.25 177 GLY A N 1
ATOM 1367 C CA . GLY A 1 177 ? -12.075 -1.952 2.127 1.00 81.25 177 GLY A CA 1
ATOM 1368 C C . GLY A 1 177 ? -10.747 -1.481 1.534 1.00 81.25 177 GLY A C 1
ATOM 1369 O O . GLY A 1 177 ? -10.173 -2.152 0.675 1.00 81.25 177 GLY A O 1
ATOM 1370 N N . GLU A 1 178 ? -10.261 -0.298 1.927 1.00 81.56 178 GLU A N 1
ATOM 1371 C CA . GLU A 1 178 ? -9.016 0.223 1.384 1.00 81.56 178 GLU A CA 1
ATOM 1372 C C . GLU A 1 178 ? -7.836 -0.616 1.878 1.00 81.56 178 GLU A C 1
ATOM 1374 O O . GLU A 1 178 ? -7.695 -0.922 3.064 1.00 81.56 178 GLU A O 1
ATOM 1379 N N . ASN A 1 179 ? -6.944 -0.966 0.954 1.00 82.50 179 ASN A N 1
ATOM 1380 C CA . ASN A 1 179 ? -5.740 -1.702 1.289 1.00 82.50 179 ASN A CA 1
ATOM 1381 C C . ASN A 1 179 ? -4.821 -0.838 2.160 1.00 82.50 179 ASN A C 1
ATOM 1383 O O . ASN A 1 179 ? -4.339 0.219 1.745 1.00 82.50 179 ASN A O 1
ATOM 1387 N N . ILE A 1 180 ? -4.501 -1.343 3.348 1.00 84.50 180 ILE A N 1
ATOM 1388 C CA . ILE A 1 180 ? -3.612 -0.682 4.301 1.00 84.50 180 ILE A CA 1
ATOM 1389 C C . ILE A 1 180 ? -2.278 -1.415 4.337 1.00 84.50 180 ILE A C 1
ATOM 1391 O O . ILE A 1 180 ? -2.198 -2.635 4.193 1.00 84.50 180 ILE A O 1
ATOM 1395 N N . ARG A 1 181 ? -1.196 -0.654 4.501 1.00 82.75 181 ARG A N 1
ATOM 1396 C CA . ARG A 1 181 ? 0.156 -1.207 4.606 1.00 82.75 181 ARG A CA 1
ATOM 1397 C C . ARG A 1 181 ? 0.259 -2.163 5.792 1.00 82.75 181 ARG A C 1
ATOM 1399 O O . ARG A 1 181 ? -0.265 -1.865 6.866 1.00 82.75 181 ARG A O 1
ATOM 1406 N N . HIS A 1 182 ? 1.035 -3.232 5.623 1.00 82.50 182 HIS A N 1
ATOM 1407 C CA . HIS A 1 182 ? 1.324 -4.208 6.675 1.00 82.50 182 HIS A CA 1
ATOM 1408 C C . HIS A 1 182 ? 1.820 -3.550 7.968 1.00 82.50 182 HIS A C 1
ATOM 1410 O O . HIS A 1 182 ? 1.323 -3.840 9.048 1.00 82.50 182 HIS A O 1
ATO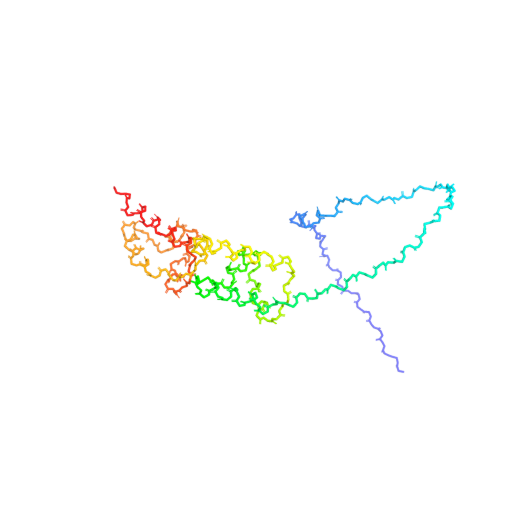M 1416 N N . THR A 1 183 ? 2.721 -2.573 7.859 1.00 85.25 183 THR A N 1
ATOM 1417 C CA . THR A 1 183 ? 3.240 -1.834 9.021 1.00 85.25 183 THR A CA 1
ATOM 1418 C C . THR A 1 183 ? 2.159 -1.071 9.785 1.00 85.25 183 THR A C 1
ATOM 1420 O O . THR A 1 183 ? 2.227 -0.946 11.005 1.00 85.25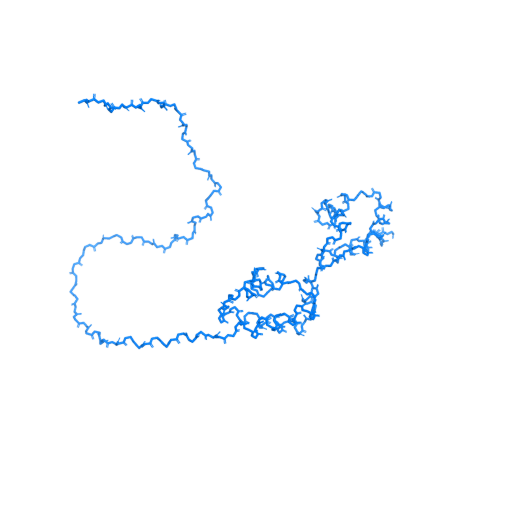 183 THR A O 1
ATOM 1423 N N . THR A 1 184 ? 1.149 -0.541 9.095 1.00 87.19 184 THR A N 1
ATOM 1424 C CA . THR A 1 184 ? 0.006 0.103 9.750 1.00 87.19 184 THR A CA 1
ATOM 1425 C C . THR A 1 184 ? -0.876 -0.946 10.418 1.00 87.19 184 THR A C 1
ATOM 1427 O O . THR A 1 184 ? -1.299 -0.731 11.548 1.00 87.19 184 THR A O 1
ATOM 1430 N N . ARG A 1 185 ? -1.103 -2.094 9.767 1.00 86.25 185 ARG A N 1
ATOM 1431 C CA . ARG A 1 185 ? -1.847 -3.226 10.339 1.00 86.25 185 ARG A CA 1
ATOM 1432 C C . ARG A 1 185 ? -1.202 -3.733 11.633 1.00 86.25 185 ARG A C 1
ATOM 1434 O O . ARG A 1 185 ? -1.900 -3.878 12.630 1.00 86.25 185 ARG A O 1
ATOM 1441 N N . GLU A 1 186 ? 0.119 -3.902 11.647 1.00 87.44 186 GLU A N 1
ATOM 1442 C CA . GLU A 1 186 ? 0.884 -4.274 12.846 1.00 87.44 186 GLU A CA 1
ATOM 1443 C C . GLU A 1 186 ? 0.712 -3.249 13.968 1.00 87.44 186 GLU A C 1
ATOM 1445 O O . GLU A 1 186 ? 0.425 -3.609 15.109 1.00 87.44 186 GLU A O 1
ATOM 1450 N N . LYS A 1 187 ? 0.811 -1.952 13.651 1.00 88.56 187 LYS A N 1
ATOM 1451 C CA . LYS A 1 187 ? 0.564 -0.894 14.638 1.00 88.56 187 LYS A CA 1
ATOM 1452 C C . LYS A 1 187 ? -0.850 -0.968 15.210 1.00 88.56 187 LYS A C 1
ATOM 1454 O O . LYS A 1 187 ? -1.011 -0.758 16.408 1.00 88.56 187 LYS A O 1
ATOM 1459 N N . ILE A 1 188 ? -1.858 -1.275 14.385 1.00 89.38 188 ILE A N 1
ATOM 1460 C CA . ILE A 1 188 ? -3.239 -1.447 14.855 1.00 89.38 188 ILE A CA 1
ATOM 1461 C C . ILE A 1 188 ? -3.279 -2.628 15.824 1.00 89.38 188 ILE A C 1
ATOM 1463 O O . ILE A 1 188 ? -3.779 -2.471 16.933 1.00 89.38 188 ILE A O 1
ATOM 1467 N N . SER A 1 189 ? -2.704 -3.779 15.460 1.00 88.62 189 SER A N 1
ATOM 1468 C CA . SER A 1 189 ? -2.698 -4.954 16.338 1.00 88.62 189 SER A CA 1
ATOM 1469 C C . SER A 1 189 ? -1.977 -4.710 17.663 1.00 88.62 189 SER A C 1
ATOM 1471 O O . SER A 1 189 ? -2.498 -5.091 18.708 1.00 88.62 189 SER A O 1
ATOM 1473 N N . THR A 1 190 ? -0.831 -4.026 17.648 1.00 91.06 190 THR A N 1
ATOM 1474 C CA . THR A 1 190 ? -0.074 -3.696 18.863 1.00 91.06 190 THR A CA 1
ATOM 1475 C C . THR A 1 190 ? -0.842 -2.713 19.740 1.00 91.06 190 THR A C 1
ATOM 1477 O O . THR A 1 190 ? -0.904 -2.884 20.954 1.00 91.06 190 THR A O 1
ATOM 1480 N N . PHE A 1 191 ? -1.476 -1.705 19.137 1.00 90.06 191 PHE A N 1
ATOM 1481 C CA . PHE A 1 191 ? -2.294 -0.740 19.866 1.00 90.06 191 PHE A CA 1
ATOM 1482 C C . PHE A 1 191 ? -3.524 -1.400 20.504 1.00 90.06 191 PHE A C 1
ATOM 1484 O O . PHE A 1 191 ? -3.830 -1.141 21.664 1.00 90.06 191 PHE A O 1
ATOM 1491 N N . LEU A 1 192 ? -4.193 -2.304 19.782 1.00 89.25 192 LEU A N 1
ATOM 1492 C CA . LEU A 1 192 ? -5.302 -3.091 20.323 1.00 89.25 192 LEU A CA 1
ATOM 1493 C C . LEU A 1 192 ? -4.846 -3.996 21.469 1.00 89.25 192 LEU A C 1
ATOM 1495 O O . LEU A 1 192 ? -5.504 -4.024 22.502 1.00 89.25 192 LEU A O 1
ATOM 1499 N N . ALA A 1 193 ? -3.704 -4.673 21.327 1.00 88.44 193 ALA A N 1
ATOM 1500 C CA . ALA A 1 193 ? -3.136 -5.490 22.396 1.00 88.44 193 ALA A CA 1
ATOM 1501 C C . ALA A 1 193 ? -2.826 -4.657 23.652 1.00 88.44 193 ALA A C 1
ATOM 1503 O O . ALA A 1 193 ? -3.094 -5.103 24.763 1.00 88.44 193 ALA A O 1
ATOM 1504 N N . HIS A 1 194 ? -2.327 -3.427 23.486 1.00 88.31 194 HIS A N 1
ATOM 1505 C CA . HIS A 1 194 ? -2.092 -2.511 24.601 1.00 88.31 194 HIS A CA 1
ATOM 1506 C C . HIS A 1 194 ? -3.398 -2.088 25.298 1.00 88.31 194 HIS A C 1
ATOM 1508 O O . HIS A 1 194 ? -3.468 -2.093 26.524 1.00 88.31 194 HIS A O 1
ATOM 1514 N N . LEU A 1 195 ? -4.452 -1.782 24.533 1.00 85.88 195 LEU A N 1
ATOM 1515 C CA . LEU A 1 195 ? -5.771 -1.447 25.086 1.00 85.88 195 LEU A CA 1
ATOM 1516 C C . LEU A 1 195 ? -6.458 -2.638 25.773 1.00 85.88 195 LEU A C 1
ATOM 1518 O O . LEU A 1 195 ? -7.238 -2.440 26.702 1.00 85.88 195 LEU A O 1
ATOM 1522 N N . GLU A 1 196 ? -6.210 -3.861 25.309 1.00 83.38 196 GLU A N 1
ATOM 1523 C CA . GLU A 1 196 ? -6.786 -5.084 25.878 1.00 83.38 196 GLU A CA 1
ATOM 1524 C C . GLU A 1 196 ? -6.017 -5.581 27.115 1.00 83.38 196 GLU A C 1
ATOM 1526 O O . GLU A 1 196 ? -6.642 -6.095 28.040 1.00 83.38 196 GLU A O 1
ATOM 1531 N N . GLY A 1 197 ? -4.688 -5.423 27.142 1.00 74.25 197 GLY A N 1
ATOM 1532 C CA . GLY A 1 197 ? -3.807 -5.928 28.203 1.00 74.25 197 GLY A CA 1
ATOM 1533 C C . GLY A 1 197 ? -3.515 -4.955 29.350 1.00 74.25 197 GLY A C 1
ATOM 1534 O O . GLY A 1 197 ? -2.948 -5.370 30.352 1.00 74.25 197 GLY A O 1
ATOM 1535 N N . GLY A 1 198 ? -3.880 -3.676 29.232 1.00 61.50 198 GLY A N 1
ATOM 1536 C CA . GLY A 1 198 ? -3.666 -2.656 30.268 1.00 61.50 198 GLY A CA 1
ATOM 1537 C C . GLY A 1 198 ? -4.705 -2.647 31.398 1.00 61.50 198 GLY A C 1
ATOM 1538 O O . GLY A 1 198 ? -5.149 -1.563 31.773 1.00 61.50 198 GLY A O 1
ATOM 1539 N N . ARG A 1 199 ? -5.129 -3.816 31.897 1.00 49.09 199 ARG A N 1
ATOM 1540 C CA . ARG A 1 199 ? -5.975 -3.946 33.099 1.00 49.09 199 ARG A CA 1
ATOM 1541 C C . ARG A 1 199 ? -5.177 -4.442 34.291 1.00 49.09 199 ARG A C 1
ATOM 1543 O O . ARG A 1 199 ? -4.361 -5.365 34.087 1.00 49.09 199 ARG A O 1
#